Protein AF-A0AAN6GCT3-F1 (afdb_monomer)

Mean predicted aligned error: 14.91 Å

Sequence (302 aa):
MSFSVPIESLDAFRDEVELLQNSCAAGEFRPSEGSRSSSSISTSEDFDLVLSFEPEVLLRVHRPSSDSASSAAAALTLSAPAADGDAVLRLKSLIEGRMDEEDFRIAQFKIYDLFLFLQNTISNQEIVLQASASSTDQEYHLKSTTKKKNIRAWCSELRVWGITRPGYPAFLLFEGMEDDVDEMIRLVKDQNWHALSLRAHVKYTFRRPSDLPSDRDTTEDLALLACRLAHGHASNNGTGPSDAATTSSSISKTAMTAAGGATSGKLRPGVEEVEAISDLVQRLRAAGVPELEYTEALNLRT

Radius of gyration: 26.76 Å; Cα contacts (8 Å, |Δi|>4): 351; chains: 1; bounding box: 80×58×66 Å

Organism: NCBI:txid155126

Solvent-accessible surface area (backbone atoms only — not comparable to full-atom values): 18561 Å² total; per-residue (Å²): 93,78,50,74,47,83,43,93,39,77,64,57,50,50,52,33,51,52,52,42,61,74,69,44,58,95,77,27,62,36,74,42,86,88,67,83,69,90,89,66,98,62,79,69,66,35,33,31,37,51,67,37,80,80,34,42,27,34,44,31,41,39,57,48,65,84,86,50,97,83,69,40,39,32,40,34,36,49,48,45,90,44,36,38,68,66,45,54,52,50,54,48,53,50,52,53,52,50,63,71,34,69,72,48,69,71,42,89,46,51,67,47,51,50,49,54,51,52,41,48,41,48,74,69,51,80,49,70,63,46,48,80,64,85,88,75,95,77,65,93,46,65,67,25,66,64,59,49,50,49,52,44,50,46,17,49,75,48,53,21,26,34,42,36,26,50,47,88,82,62,44,80,48,75,50,53,54,69,71,40,46,52,49,49,53,51,56,54,58,72,65,66,57,84,90,75,74,90,80,80,87,85,87,82,83,80,75,81,66,88,84,58,78,81,86,82,59,54,72,64,57,54,41,51,62,65,36,43,68,45,56,89,28,73,66,56,59,76,81,70,93,74,88,75,94,77,84,84,89,82,90,78,93,77,82,94,71,96,70,79,79,80,66,94,59,72,88,47,44,35,60,47,79,37,74,51,68,69,58,42,53,52,49,38,53,74,30,64,51,60,66,70,69,52,34,66,70,66,68,54,88,127

Nearest PDB structures (foldseek):
  6t3x-assembly1_A  TM=3.163E-01  e=1.893E+00  Human herpesvirus 5 strain AD169
  6duz-assembly1_Y  TM=3.305E-01  e=8.137E+00  Salmonella enterica subsp. enterica serovar Typhimurium
  8isj-assembly1_B  TM=1.880E-01  e=2.255E+00  Arabidopsis thaliana

Structure (mmCIF, N/CA/C/O backbone):
data_AF-A0AAN6GCT3-F1
#
_entry.id   AF-A0AAN6GCT3-F1
#
loop_
_atom_site.group_PDB
_atom_site.id
_atom_site.type_symbol
_atom_site.label_atom_id
_atom_site.label_alt_id
_atom_site.label_comp_id
_atom_site.label_asym_id
_atom_site.label_entity_id
_atom_site.label_seq_id
_atom_site.pdbx_PDB_ins_code
_atom_site.Cartn_x
_atom_site.Cartn_y
_atom_site.Cartn_z
_atom_site.occupancy
_atom_site.B_iso_or_equiv
_atom_site.auth_seq_id
_atom_site.auth_comp_id
_atom_site.auth_asym_id
_atom_site.auth_atom_id
_atom_site.pdbx_PDB_model_num
ATOM 1 N N . MET A 1 1 ? -11.885 -4.852 28.177 1.00 86.06 1 MET A N 1
ATOM 2 C CA . MET A 1 1 ? -12.687 -3.702 28.671 1.00 86.06 1 MET A CA 1
ATOM 3 C C . MET A 1 1 ? -13.943 -3.615 27.834 1.00 86.06 1 MET A C 1
ATOM 5 O O . MET A 1 1 ? -13.842 -3.941 26.658 1.00 86.06 1 MET A O 1
ATOM 9 N N . SER A 1 2 ? -15.080 -3.222 28.410 1.00 90.31 2 SER A N 1
ATOM 10 C CA . SER A 1 2 ? -16.357 -3.227 27.690 1.00 90.31 2 SER A CA 1
ATOM 11 C C . SER A 1 2 ? -16.923 -1.821 27.507 1.00 90.31 2 SER A C 1
ATOM 13 O O . SER A 1 2 ? -16.831 -0.996 28.413 1.00 90.31 2 SER A O 1
ATOM 15 N N . PHE A 1 3 ? -17.509 -1.578 26.340 1.00 92.25 3 PHE A N 1
ATOM 16 C CA . PHE A 1 3 ? -18.144 -0.335 25.915 1.00 92.25 3 PHE A CA 1
ATOM 17 C C . PHE A 1 3 ? -19.558 -0.646 25.426 1.00 92.25 3 PHE A C 1
ATOM 19 O O . PHE A 1 3 ? -19.863 -1.787 25.087 1.00 92.25 3 PHE A O 1
ATOM 26 N N . SER A 1 4 ? -20.422 0.361 25.377 1.00 91.56 4 SER A N 1
ATOM 27 C CA . SER A 1 4 ? -21.782 0.218 24.860 1.00 91.56 4 SER A CA 1
ATOM 28 C C . SER A 1 4 ? -21.989 1.237 23.757 1.00 91.56 4 SER A C 1
ATOM 30 O O . SER A 1 4 ? -21.940 2.437 24.020 1.00 91.56 4 SER A O 1
ATOM 32 N N . VAL A 1 5 ? -22.230 0.772 22.535 1.00 92.00 5 VAL A N 1
ATOM 33 C CA . VAL A 1 5 ? -22.495 1.642 21.389 1.00 92.00 5 VAL A CA 1
ATOM 34 C C . VAL A 1 5 ? -24.000 1.676 21.133 1.00 92.00 5 VAL A C 1
ATOM 36 O O . VAL A 1 5 ? -24.604 0.621 20.918 1.00 92.00 5 VAL A O 1
ATOM 39 N N . PRO A 1 6 ? -24.633 2.863 21.184 1.00 89.75 6 PRO A N 1
ATOM 40 C CA . PRO A 1 6 ? -26.059 2.987 20.924 1.00 89.75 6 PRO A CA 1
ATOM 41 C C . PRO A 1 6 ? -26.331 2.726 19.447 1.00 89.75 6 PRO A C 1
ATOM 43 O O . PRO A 1 6 ? -25.772 3.410 18.588 1.00 89.75 6 PRO A O 1
ATOM 46 N N . ILE A 1 7 ? -27.227 1.789 19.165 1.00 90.56 7 ILE A N 1
ATOM 47 C CA . ILE A 1 7 ? -27.653 1.465 17.805 1.00 90.56 7 ILE A CA 1
ATOM 48 C C . ILE A 1 7 ? -29.088 1.940 17.588 1.00 90.56 7 ILE A C 1
ATOM 50 O O . ILE A 1 7 ? -29.894 1.994 18.517 1.00 90.56 7 ILE A O 1
ATOM 54 N N . GLU A 1 8 ? -29.411 2.311 16.353 1.00 89.06 8 GLU A N 1
ATOM 55 C CA . GLU A 1 8 ? -30.742 2.825 16.021 1.00 89.06 8 GLU A CA 1
ATOM 56 C C . GLU A 1 8 ? -31.803 1.719 16.075 1.00 89.06 8 GLU A C 1
ATOM 58 O O . GLU A 1 8 ? -32.885 1.894 16.633 1.00 89.06 8 GLU A O 1
ATOM 63 N N . SER A 1 9 ? -31.479 0.553 15.517 1.00 90.12 9 SER A N 1
ATOM 64 C CA . SER A 1 9 ? -32.362 -0.606 15.467 1.00 90.12 9 SER A CA 1
ATOM 65 C C . SER A 1 9 ? -31.565 -1.895 15.268 1.00 90.12 9 SER A C 1
ATOM 67 O O . SER A 1 9 ? -30.379 -1.872 14.936 1.00 90.12 9 SER A O 1
ATOM 69 N N . LEU A 1 10 ? -32.224 -3.041 15.456 1.00 88.44 10 LEU A N 1
ATOM 70 C CA . LEU A 1 10 ? -31.609 -4.347 15.208 1.00 88.44 10 LEU A CA 1
ATOM 71 C C . LEU A 1 10 ? -31.310 -4.564 13.716 1.00 88.44 10 LEU A C 1
ATOM 73 O O . LEU A 1 10 ? -30.341 -5.243 13.389 1.00 88.44 10 LEU A O 1
ATOM 77 N N . ASP A 1 11 ? -32.102 -3.96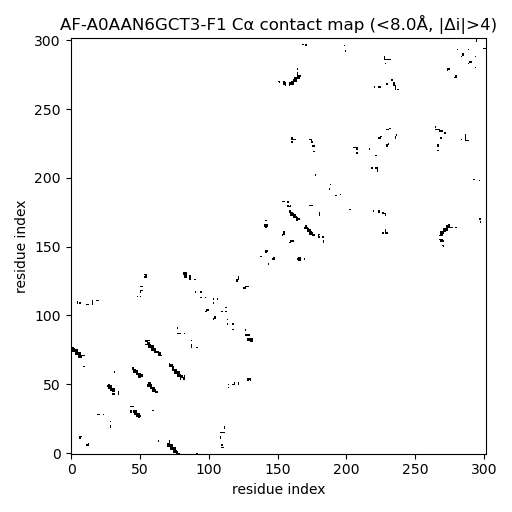6 12.825 1.00 89.69 11 ASP A N 1
ATOM 78 C CA . ASP A 1 11 ? -31.844 -4.008 11.384 1.00 89.69 11 ASP A CA 1
ATOM 79 C C . ASP A 1 11 ? -30.650 -3.119 11.011 1.00 89.69 11 ASP A C 1
ATOM 81 O O . ASP A 1 11 ? -29.749 -3.598 10.335 1.00 89.69 11 ASP A O 1
ATOM 85 N N . ALA A 1 12 ? -30.536 -1.911 11.579 1.00 89.62 12 ALA A N 1
ATOM 86 C CA . ALA A 1 12 ? -29.344 -1.073 11.399 1.00 89.62 12 ALA A CA 1
ATOM 87 C C . ALA A 1 12 ? -28.063 -1.779 11.883 1.00 89.62 12 ALA A C 1
ATOM 89 O O . ALA A 1 12 ? -27.026 -1.713 11.232 1.00 89.62 12 ALA A O 1
ATOM 90 N N . PHE A 1 13 ? -28.139 -2.524 12.993 1.00 91.19 13 PHE A N 1
ATOM 91 C CA . PHE A 1 13 ? -27.024 -3.361 13.440 1.00 91.19 13 PHE A CA 1
ATOM 92 C C . PHE A 1 13 ? -26.664 -4.446 12.418 1.00 91.19 13 PHE A C 1
ATOM 94 O O . PHE A 1 13 ? -25.486 -4.680 12.179 1.00 91.19 13 PHE A O 1
ATOM 101 N N . ARG A 1 14 ? -27.647 -5.112 11.799 1.00 89.69 14 ARG A N 1
ATOM 102 C CA . ARG A 1 14 ? -27.374 -6.108 10.747 1.00 89.69 14 ARG A CA 1
ATOM 103 C C . ARG A 1 14 ? -26.684 -5.477 9.544 1.00 89.69 14 ARG A C 1
ATOM 105 O O . ARG A 1 14 ? -25.721 -6.063 9.059 1.00 89.69 14 ARG A O 1
ATOM 112 N N . ASP A 1 15 ? -27.129 -4.294 9.133 1.00 91.19 15 ASP A N 1
ATOM 113 C CA . ASP A 1 15 ? -26.510 -3.542 8.040 1.00 91.19 15 ASP A CA 1
ATOM 114 C C . ASP A 1 15 ? -25.044 -3.202 8.369 1.00 91.19 15 ASP A C 1
ATOM 116 O O . ASP A 1 15 ? -24.161 -3.376 7.530 1.00 91.19 15 ASP A O 1
ATOM 120 N N . GLU A 1 16 ? -24.749 -2.798 9.613 1.00 92.81 16 GLU A N 1
ATOM 121 C CA . GLU A 1 16 ? -23.370 -2.582 10.080 1.00 92.81 16 GLU A CA 1
ATOM 122 C C . GLU A 1 16 ? -22.518 -3.853 10.020 1.00 92.81 16 GLU A C 1
ATOM 124 O O . GLU A 1 16 ? -21.363 -3.811 9.592 1.00 92.81 16 GLU A O 1
ATOM 129 N N . VAL A 1 17 ? -23.074 -4.991 10.442 1.00 89.62 17 VAL A N 1
ATOM 130 C CA . VAL A 1 17 ? -22.374 -6.282 10.405 1.00 89.62 17 VAL A CA 1
ATOM 131 C C . VAL A 1 17 ? -22.079 -6.705 8.971 1.00 89.62 17 VAL A C 1
ATOM 133 O O . VAL A 1 17 ? -20.967 -7.146 8.688 1.00 89.62 17 VAL A O 1
ATOM 136 N N . GLU A 1 18 ? -23.040 -6.555 8.061 1.00 89.50 18 GLU A N 1
ATOM 137 C CA . GLU A 1 18 ? -22.846 -6.850 6.642 1.00 89.50 18 GLU A CA 1
ATOM 138 C C . GLU A 1 18 ? -21.777 -5.934 6.028 1.00 89.50 18 GLU A C 1
ATOM 140 O O . GLU A 1 18 ? -20.878 -6.401 5.323 1.00 89.50 18 GLU A O 1
ATOM 145 N N . LEU A 1 19 ? -21.804 -4.639 6.355 1.00 88.06 19 LEU A N 1
ATOM 146 C CA . LEU A 1 19 ? -20.797 -3.679 5.904 1.00 88.06 19 LEU A CA 1
ATOM 147 C C . LEU A 1 19 ? -19.390 -4.042 6.401 1.00 88.06 19 LEU A C 1
ATOM 149 O O . LEU A 1 19 ? -18.432 -3.996 5.625 1.00 88.06 19 LEU A O 1
ATOM 153 N N . LEU A 1 20 ? -19.265 -4.439 7.670 1.00 89.75 20 LEU A N 1
ATOM 154 C CA . LEU A 1 20 ? -18.013 -4.919 8.259 1.00 89.75 20 LEU A CA 1
ATOM 155 C C . LEU A 1 20 ? -17.513 -6.185 7.556 1.00 89.75 20 LEU A C 1
ATOM 157 O O . LEU A 1 20 ? -16.359 -6.228 7.143 1.00 89.75 20 LEU A O 1
ATOM 161 N N . GLN A 1 21 ? -18.373 -7.184 7.350 1.00 87.00 21 GLN A N 1
ATOM 162 C CA . GLN A 1 21 ? -18.010 -8.423 6.650 1.00 87.00 21 GLN A CA 1
ATOM 163 C C . GLN A 1 21 ? -17.499 -8.169 5.231 1.00 87.00 21 GLN A C 1
ATOM 165 O O . GLN A 1 21 ? -16.543 -8.812 4.801 1.00 87.00 21 GLN A O 1
ATOM 170 N N . ASN A 1 22 ? -18.115 -7.222 4.524 1.00 83.38 22 ASN A N 1
ATOM 171 C CA . ASN A 1 22 ? -17.726 -6.858 3.165 1.00 83.38 22 ASN A CA 1
ATOM 172 C C . ASN A 1 22 ? -16.445 -6.009 3.107 1.00 83.38 22 ASN A C 1
ATOM 174 O O . ASN A 1 22 ? -15.765 -6.008 2.082 1.00 83.38 22 ASN A O 1
ATOM 178 N N . SER A 1 23 ? -16.125 -5.277 4.178 1.00 79.81 23 SER A N 1
ATOM 179 C CA . SER A 1 23 ? -14.969 -4.370 4.228 1.00 79.81 23 SER A CA 1
ATOM 180 C C . SER A 1 23 ? -13.709 -5.017 4.806 1.00 79.81 23 SER A C 1
ATOM 182 O O . SER A 1 23 ? -12.602 -4.617 4.450 1.00 79.81 23 SER A O 1
ATOM 184 N N . CYS A 1 24 ? -13.865 -5.990 5.702 1.00 78.94 24 CYS A N 1
ATOM 185 C CA . CYS A 1 24 ? -12.761 -6.691 6.345 1.00 78.94 24 CYS A CA 1
ATOM 186 C C . CYS A 1 24 ? -12.018 -7.609 5.363 1.00 78.94 24 CYS A C 1
ATOM 188 O O . CYS A 1 24 ? -12.623 -8.345 4.581 1.00 78.94 24 CYS A O 1
ATOM 190 N N . ALA A 1 25 ? -10.687 -7.630 5.450 1.00 77.81 25 ALA A N 1
ATOM 191 C CA . ALA A 1 25 ? -9.882 -8.613 4.736 1.00 77.81 25 ALA A CA 1
ATOM 192 C C . ALA A 1 25 ? -10.111 -10.030 5.296 1.00 77.81 25 ALA A C 1
ATOM 194 O O . ALA A 1 25 ? -10.586 -10.227 6.421 1.00 77.81 25 ALA A O 1
ATOM 195 N N . ALA A 1 26 ? -9.739 -11.050 4.515 1.00 71.88 26 ALA A N 1
ATOM 196 C CA . ALA A 1 26 ? -9.853 -12.441 4.943 1.00 71.88 26 ALA A CA 1
ATOM 197 C C . ALA A 1 26 ? -9.118 -12.666 6.281 1.00 71.88 26 ALA A C 1
ATOM 199 O O . ALA A 1 26 ? -7.900 -12.525 6.362 1.00 71.88 26 ALA A O 1
ATOM 200 N N . GLY A 1 27 ? -9.871 -13.033 7.324 1.00 73.31 27 GLY A N 1
ATOM 201 C CA . GLY A 1 27 ? -9.346 -13.300 8.668 1.00 73.31 27 GLY A CA 1
ATOM 202 C C . GLY A 1 27 ? -9.471 -12.151 9.676 1.00 73.31 27 GLY A C 1
ATOM 203 O O . GLY A 1 27 ? -9.225 -12.399 10.860 1.00 73.31 27 GLY A O 1
ATOM 204 N N . GLU A 1 28 ? -9.882 -10.950 9.249 1.00 84.62 28 GLU A N 1
ATOM 205 C CA . GLU A 1 28 ? -10.162 -9.811 10.141 1.00 84.62 28 GLU A CA 1
ATOM 206 C C . GLU A 1 28 ? -11.538 -9.911 10.807 1.00 84.62 28 GLU A C 1
ATOM 208 O O . GLU A 1 28 ? -11.700 -9.494 11.947 1.00 84.62 28 GLU A O 1
ATOM 213 N N . PHE A 1 29 ? -12.515 -10.516 10.132 1.00 90.06 29 PHE A N 1
ATOM 214 C CA . PHE A 1 29 ? -13.829 -10.807 10.697 1.00 90.06 29 PHE A CA 1
ATOM 215 C C . PHE A 1 29 ? -13.897 -12.281 11.103 1.00 90.06 29 PHE A C 1
ATOM 217 O O . PHE A 1 29 ? -13.802 -13.172 10.253 1.00 90.06 29 PHE A O 1
ATOM 224 N N . ARG A 1 30 ? -14.067 -12.562 12.398 1.00 89.38 30 ARG A N 1
ATOM 225 C CA . ARG A 1 30 ? -14.132 -13.930 12.930 1.00 89.38 30 ARG A CA 1
ATOM 226 C C . ARG A 1 30 ? -15.447 -14.161 13.676 1.00 89.38 30 ARG A C 1
ATOM 228 O O . ARG A 1 30 ? -15.785 -13.382 14.561 1.00 89.38 30 ARG A O 1
ATOM 235 N N . PRO A 1 31 ? -16.189 -15.242 13.395 1.00 87.06 31 PRO A N 1
ATOM 236 C CA . PRO A 1 31 ? -17.269 -15.671 14.280 1.00 87.06 31 PRO A CA 1
ATOM 237 C C . PRO A 1 31 ? -16.711 -15.990 15.675 1.00 87.06 31 PRO A C 1
ATOM 239 O O . PRO A 1 31 ? -15.669 -16.640 15.778 1.00 87.06 31 PRO A O 1
ATOM 242 N N . SER A 1 32 ? -17.399 -15.569 16.739 1.00 84.00 32 SER A N 1
ATOM 243 C CA . SER A 1 32 ? -16.975 -15.861 18.115 1.00 84.00 32 SER A CA 1
ATOM 244 C C . SER A 1 32 ? -16.962 -17.377 18.373 1.00 84.00 32 SER A C 1
ATOM 246 O O . SER A 1 32 ? -17.947 -18.077 18.114 1.00 84.00 32 SER A O 1
ATOM 248 N N . GLU A 1 33 ? -15.854 -17.912 18.903 1.00 74.81 33 GLU A N 1
ATOM 249 C CA . GLU A 1 33 ? -15.636 -19.365 19.063 1.00 74.81 33 GLU A CA 1
ATOM 250 C C . GLU A 1 33 ? -16.639 -20.063 20.008 1.00 74.81 33 GLU A C 1
ATOM 252 O O . GLU A 1 33 ? -16.747 -21.290 20.002 1.00 74.81 33 GLU A O 1
ATOM 257 N N . GLY A 1 34 ? -17.433 -19.305 20.771 1.00 65.94 34 GLY A N 1
ATOM 258 C CA . GLY A 1 34 ? -18.453 -19.833 21.684 1.00 65.94 34 GLY A CA 1
ATOM 259 C C . GLY A 1 34 ? -19.776 -20.268 21.036 1.00 65.94 34 GLY A C 1
ATOM 260 O O . GLY A 1 34 ? -20.592 -20.887 21.714 1.00 65.94 34 GLY A O 1
ATOM 261 N N . SER A 1 35 ? -20.012 -19.978 19.749 1.00 53.91 35 SER A N 1
ATOM 262 C CA . SER A 1 35 ? -21.325 -20.172 19.092 1.00 53.91 35 SER A CA 1
ATOM 263 C C . SER A 1 35 ? -21.447 -21.462 18.257 1.00 53.91 35 SER A C 1
ATOM 265 O O . SER A 1 35 ? -22.371 -21.627 17.464 1.00 53.91 35 SER A O 1
ATOM 267 N N . ARG A 1 36 ? -20.532 -22.430 18.407 1.00 53.81 36 ARG A N 1
ATOM 268 C CA . ARG A 1 36 ? -20.579 -23.697 17.649 1.00 53.81 36 ARG A CA 1
ATOM 269 C C . ARG A 1 36 ? -21.626 -24.674 18.207 1.00 53.81 36 ARG A C 1
ATOM 271 O O . ARG A 1 36 ? -21.280 -25.757 18.672 1.00 53.81 36 ARG A O 1
ATOM 278 N N . SER A 1 37 ? -22.908 -24.320 18.139 1.00 54.34 37 SER A N 1
ATOM 279 C CA . SER A 1 37 ? -24.003 -25.290 18.200 1.00 54.34 37 SER A CA 1
ATOM 280 C C . SER A 1 37 ? -24.417 -25.673 16.774 1.00 54.34 37 SER A C 1
ATOM 282 O O . SER A 1 37 ? -24.543 -24.859 15.864 1.00 54.34 37 SER A O 1
ATOM 284 N N . SER A 1 38 ? -24.501 -26.976 16.542 1.00 52.53 38 SER A N 1
ATOM 285 C CA . SER A 1 38 ? -24.617 -27.595 15.226 1.00 52.53 38 SER A CA 1
ATOM 286 C C . SER A 1 38 ? -25.945 -27.295 14.515 1.00 52.53 38 SER A C 1
ATOM 288 O O . SER A 1 38 ? -27.010 -27.523 15.081 1.00 52.53 38 SER A O 1
ATOM 290 N N . SER A 1 39 ? -25.847 -26.989 13.213 1.00 46.75 39 SER A N 1
ATOM 291 C CA . SER A 1 39 ? -26.807 -27.306 12.130 1.00 46.75 39 SER A CA 1
ATOM 292 C C . SER A 1 39 ? -27.875 -26.300 11.665 1.00 46.75 39 SER A C 1
ATOM 294 O O . SER A 1 39 ? -28.718 -26.669 10.850 1.00 46.75 39 SER A O 1
ATOM 296 N N . SER A 1 40 ? -27.778 -25.012 11.988 1.00 48.91 40 SER A N 1
ATOM 297 C CA . SER A 1 40 ? -28.514 -23.985 11.230 1.00 48.91 40 SER A CA 1
ATOM 298 C C . SER A 1 40 ? -27.639 -22.772 10.963 1.00 48.91 40 SER A C 1
ATOM 300 O O . SER A 1 40 ? -26.932 -22.325 11.858 1.00 48.91 40 SER A O 1
ATOM 302 N N . ILE A 1 41 ? -27.696 -22.237 9.739 1.00 47.19 41 ILE A N 1
ATOM 303 C CA . ILE A 1 41 ? -27.114 -20.945 9.343 1.00 47.19 41 ILE A CA 1
ATOM 304 C C . ILE A 1 41 ? -27.921 -19.846 10.055 1.00 47.19 41 ILE A C 1
ATOM 306 O O . ILE A 1 41 ? -28.707 -19.124 9.452 1.00 47.19 41 ILE A O 1
ATOM 310 N N . SER A 1 42 ? -27.823 -19.786 11.379 1.00 50.19 42 SER A N 1
ATOM 311 C CA . SER A 1 42 ? -28.173 -18.602 12.141 1.00 50.19 42 SER A CA 1
ATOM 312 C C . SER A 1 42 ? -26.919 -17.748 12.149 1.00 50.19 42 SER A C 1
ATOM 314 O O . SER A 1 42 ? -25.861 -18.214 12.572 1.00 50.19 42 SER A O 1
ATOM 316 N N . THR A 1 43 ? -27.028 -16.528 11.636 1.00 54.38 43 THR A N 1
ATOM 317 C CA . THR A 1 43 ? -26.022 -15.474 11.782 1.00 54.38 43 THR A CA 1
ATOM 318 C C . THR A 1 43 ? -25.468 -15.510 13.208 1.00 54.38 43 THR A C 1
ATOM 320 O O . THR A 1 43 ? -26.226 -15.266 14.147 1.00 54.38 43 THR A O 1
ATOM 323 N N . SER A 1 44 ? -24.198 -15.907 13.365 1.00 56.69 44 SER A N 1
ATOM 324 C CA . SER A 1 44 ? -23.489 -15.921 14.652 1.00 56.69 44 SER A CA 1
ATOM 325 C C . SER A 1 44 ? -23.741 -14.597 15.361 1.00 56.69 44 SER A C 1
ATOM 327 O O . SER A 1 44 ? -23.509 -13.544 14.773 1.00 56.69 44 SER A O 1
ATOM 329 N N . GLU A 1 45 ? -24.276 -14.655 16.578 1.00 76.44 45 GLU A N 1
ATOM 330 C CA . GLU A 1 45 ? -24.792 -13.472 17.276 1.00 76.44 45 GLU A CA 1
ATOM 331 C C . GLU A 1 45 ? -23.670 -12.529 17.726 1.00 76.44 45 GLU A C 1
ATOM 333 O O . GLU A 1 45 ? -23.828 -11.314 17.656 1.00 76.44 45 GLU A O 1
ATOM 338 N N . ASP A 1 46 ? -22.511 -13.091 18.066 1.00 91.50 46 ASP A N 1
ATOM 339 C CA . ASP A 1 46 ? -21.305 -12.350 18.425 1.00 91.50 46 ASP A CA 1
ATOM 340 C C . ASP A 1 46 ? -20.194 -12.614 17.400 1.00 91.50 46 ASP A C 1
ATOM 342 O O . ASP A 1 46 ? -20.070 -13.720 16.848 1.00 91.50 46 ASP A O 1
ATOM 346 N N . PHE A 1 47 ? -19.344 -11.616 17.180 1.00 93.19 47 PHE A N 1
ATOM 347 C CA . PHE A 1 47 ? -18.193 -11.712 16.284 1.00 93.19 47 PHE A CA 1
ATOM 348 C C . PHE A 1 47 ? -17.007 -10.898 16.803 1.00 93.19 47 PHE A C 1
ATOM 350 O O . PHE A 1 47 ? -17.161 -9.976 17.599 1.00 93.19 47 PHE A O 1
ATOM 357 N N . ASP A 1 48 ? -15.816 -11.259 16.344 1.00 93.69 48 ASP A N 1
ATOM 358 C CA . ASP A 1 48 ? -14.554 -10.614 16.671 1.00 93.69 48 ASP A CA 1
ATOM 359 C C . ASP A 1 48 ? -14.016 -9.891 15.433 1.00 93.69 48 ASP A C 1
ATOM 361 O O . ASP A 1 48 ? -13.919 -10.475 14.351 1.00 93.69 48 ASP A O 1
ATOM 365 N N . LEU A 1 49 ? -13.650 -8.622 15.609 1.00 92.94 49 LEU A N 1
ATOM 366 C CA . LEU A 1 49 ? -12.901 -7.835 14.637 1.00 92.94 49 LEU A CA 1
ATOM 367 C C . LEU A 1 49 ? -11.429 -7.814 15.055 1.00 92.94 49 LEU A C 1
ATOM 369 O O . LEU A 1 49 ? -11.090 -7.330 16.137 1.00 92.94 49 LEU A O 1
ATOM 373 N N . VAL A 1 50 ? -10.548 -8.345 14.214 1.00 91.25 50 VAL A N 1
ATOM 374 C CA . VAL A 1 50 ? -9.101 -8.350 14.445 1.00 91.25 50 VAL A CA 1
ATOM 375 C C . VAL A 1 50 ? -8.539 -6.995 14.026 1.00 91.25 50 VAL A C 1
ATOM 377 O O . VAL A 1 50 ? -8.455 -6.690 12.841 1.00 91.25 50 VAL A O 1
ATOM 380 N N . LEU A 1 51 ? -8.155 -6.178 15.005 1.00 89.75 51 LEU A N 1
ATOM 381 C CA . LEU A 1 51 ? -7.560 -4.856 14.786 1.00 89.75 51 LEU A CA 1
ATOM 382 C C . LEU A 1 51 ? -6.048 -4.938 14.516 1.00 89.75 51 LEU A C 1
ATOM 384 O O . LEU A 1 51 ? -5.486 -4.089 13.831 1.00 89.75 51 LEU A O 1
ATOM 388 N N . SER A 1 52 ? -5.387 -5.948 15.083 1.00 86.56 52 SER A N 1
ATOM 389 C CA . SER A 1 52 ? -3.963 -6.248 14.905 1.00 86.56 52 SER A CA 1
ATOM 390 C C . SER A 1 52 ? -3.735 -7.742 15.123 1.00 86.56 52 SER A C 1
ATOM 392 O O . SER A 1 52 ? -4.383 -8.331 15.988 1.00 86.56 52 SER A O 1
ATOM 394 N N . PHE A 1 53 ? -2.826 -8.355 14.362 1.00 81.06 53 PHE A N 1
ATOM 395 C CA . PHE A 1 53 ? -2.467 -9.773 14.511 1.00 81.06 53 PHE A CA 1
ATOM 396 C C . PHE A 1 53 ? -1.288 -9.985 15.469 1.00 81.06 53 PHE A C 1
ATOM 398 O O . PHE A 1 53 ? -1.242 -11.001 16.157 1.00 81.06 53 PHE A O 1
ATOM 405 N N . GLU A 1 54 ? -0.355 -9.031 15.548 1.00 82.25 54 GLU A N 1
ATOM 406 C CA . GLU A 1 54 ? 0.866 -9.151 16.351 1.00 82.25 54 GLU A CA 1
ATOM 407 C C . GLU A 1 54 ? 1.231 -7.809 17.024 1.00 82.25 54 GLU A C 1
ATOM 409 O O . GLU A 1 54 ? 1.740 -6.911 16.356 1.00 82.25 54 GLU A O 1
ATOM 414 N N . PRO A 1 55 ? 0.986 -7.650 18.342 1.00 86.00 55 PRO A N 1
ATOM 415 C CA . PRO A 1 55 ? 0.208 -8.548 19.194 1.00 86.00 55 PRO A CA 1
ATOM 416 C C . PRO A 1 55 ? -1.264 -8.578 18.760 1.00 86.00 55 PRO A C 1
ATOM 418 O O . PRO A 1 55 ? -1.778 -7.613 18.184 1.00 86.00 55 PRO A O 1
ATOM 421 N N . GLU A 1 56 ? -1.937 -9.693 19.046 1.00 88.44 56 GLU A N 1
ATOM 422 C CA . GLU A 1 56 ? -3.348 -9.855 18.707 1.00 88.44 56 GLU A CA 1
ATOM 423 C C . GLU A 1 56 ? -4.201 -8.867 19.516 1.00 88.44 56 GLU A C 1
ATOM 425 O O . GLU A 1 56 ? -4.182 -8.875 20.752 1.00 88.44 56 GLU A O 1
ATOM 430 N N . VAL A 1 57 ? -4.944 -8.013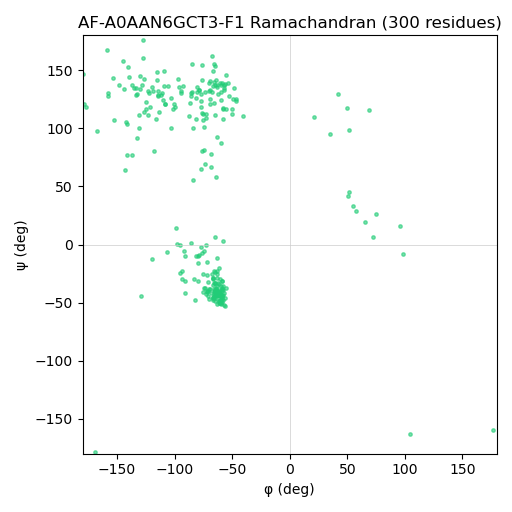 18.811 1.00 91.56 57 VAL A N 1
ATOM 431 C CA . VAL A 1 57 ? -5.920 -7.083 19.387 1.00 91.56 57 VAL A CA 1
ATOM 432 C C . VAL A 1 57 ? -7.260 -7.324 18.719 1.00 91.56 57 VAL A C 1
ATOM 434 O O . VAL A 1 57 ? -7.390 -7.218 17.501 1.00 91.56 57 VAL A O 1
ATOM 437 N N . LEU A 1 58 ? -8.257 -7.636 19.536 1.00 93.62 58 LEU A N 1
ATOM 438 C CA . LEU A 1 58 ? -9.598 -8.006 19.117 1.00 93.62 58 LEU A CA 1
ATOM 439 C C . LEU A 1 58 ? -10.604 -7.006 19.677 1.00 93.62 58 LEU A C 1
ATOM 441 O O . LEU A 1 58 ? -10.607 -6.716 20.877 1.00 93.62 58 LEU A O 1
ATOM 445 N N . LEU A 1 59 ? -11.496 -6.528 18.820 1.00 94.50 59 LEU A N 1
ATOM 446 C CA . LEU A 1 59 ? -12.721 -5.850 19.211 1.00 94.50 59 LEU A CA 1
ATOM 447 C C . LEU A 1 59 ? -13.880 -6.829 19.030 1.00 94.50 59 LEU A C 1
ATOM 449 O O . LEU A 1 59 ? -14.357 -7.055 17.921 1.00 94.50 59 LEU A O 1
ATOM 453 N N . ARG A 1 60 ? -14.316 -7.430 20.133 1.00 95.00 60 ARG A N 1
ATOM 454 C CA . ARG A 1 60 ? -15.491 -8.297 20.152 1.00 95.00 60 ARG A CA 1
ATOM 455 C C . ARG A 1 60 ? -16.750 -7.450 20.127 1.00 95.00 60 ARG A C 1
ATOM 457 O O . ARG A 1 60 ? -16.896 -6.552 20.951 1.00 95.00 60 ARG A O 1
ATOM 464 N N . VAL A 1 61 ? -17.664 -7.764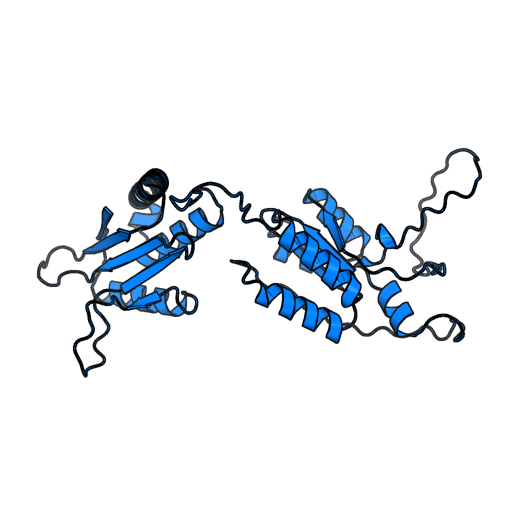 19.228 1.00 94.44 61 VAL A N 1
ATOM 465 C CA . VAL A 1 61 ? -18.977 -7.139 19.120 1.00 94.44 61 VAL A CA 1
ATOM 466 C C . VAL A 1 61 ? -20.015 -8.147 19.589 1.00 94.44 61 VAL A C 1
ATOM 468 O O . VAL A 1 61 ? -20.115 -9.249 19.047 1.00 94.44 61 VAL A O 1
ATOM 471 N N . HIS A 1 62 ? -20.768 -7.768 20.615 1.00 93.81 62 HIS A N 1
ATOM 472 C CA . HIS A 1 62 ? -21.856 -8.563 21.159 1.00 93.81 62 HIS A CA 1
ATOM 473 C C . HIS A 1 62 ? -23.191 -8.119 20.585 1.00 93.81 62 HIS A C 1
ATOM 475 O O . HIS A 1 62 ? -23.450 -6.916 20.434 1.00 93.81 62 HIS A O 1
ATOM 481 N N . ARG A 1 63 ? -24.070 -9.090 20.343 1.00 90.12 63 ARG A N 1
ATOM 482 C CA . ARG A 1 63 ? -25.430 -8.810 19.900 1.00 90.12 63 ARG A CA 1
ATOM 483 C C . ARG A 1 63 ? -26.160 -7.901 20.902 1.00 90.12 63 ARG A C 1
ATOM 485 O O . ARG A 1 63 ? -26.121 -8.149 22.109 1.00 90.12 63 ARG A O 1
ATOM 492 N N . PRO A 1 64 ? -26.909 -6.901 20.419 1.00 89.88 64 PRO A N 1
ATOM 493 C CA . PRO A 1 64 ? -27.849 -6.158 21.248 1.00 89.88 64 PRO A CA 1
ATOM 494 C C . PRO A 1 64 ? -28.916 -7.088 21.843 1.00 89.88 64 PRO A C 1
ATOM 496 O O . PRO A 1 64 ? -29.547 -7.859 21.114 1.00 89.88 64 PRO A O 1
ATOM 499 N N . SER A 1 65 ? -29.155 -6.993 23.154 1.00 84.31 65 SER A N 1
ATOM 500 C CA . SER A 1 65 ? -30.250 -7.726 23.803 1.00 84.31 65 SER A CA 1
ATOM 501 C C . SER A 1 65 ? -31.604 -7.195 23.326 1.00 84.31 65 SER A C 1
ATOM 503 O O . SER A 1 65 ? -31.843 -5.987 23.331 1.00 84.31 65 SER A O 1
ATOM 505 N N . SER A 1 66 ? -32.508 -8.092 22.926 1.00 76.12 66 SER A N 1
ATOM 506 C CA . SER A 1 66 ? -33.858 -7.738 22.466 1.00 76.12 66 SER A CA 1
ATOM 507 C C . SER A 1 66 ? -34.829 -7.378 23.596 1.00 76.12 66 SER A C 1
ATOM 509 O O . SER A 1 66 ? -35.945 -6.950 23.315 1.00 76.12 66 SER A O 1
ATOM 511 N N . ASP A 1 67 ? -34.440 -7.559 24.861 1.00 74.00 67 ASP A N 1
ATOM 512 C CA . ASP A 1 67 ? -35.379 -7.526 25.991 1.00 74.00 67 ASP A CA 1
ATOM 513 C C . ASP A 1 67 ? -35.790 -6.117 26.451 1.00 74.00 67 ASP A C 1
ATOM 515 O O . ASP A 1 67 ? -36.720 -5.977 27.246 1.00 74.00 67 ASP A O 1
ATOM 519 N N . SER A 1 68 ? -35.156 -5.050 25.952 1.00 61.47 68 SER A N 1
ATOM 520 C CA . SER A 1 68 ? -35.461 -3.681 26.383 1.00 61.47 68 SER A CA 1
ATOM 521 C C . SER A 1 68 ? -36.032 -2.821 25.258 1.00 61.47 68 SER A C 1
ATOM 523 O O . SER A 1 68 ? -35.309 -2.341 24.389 1.00 61.47 68 SER A O 1
ATOM 525 N N . ALA A 1 69 ? -37.330 -2.529 25.340 1.00 65.69 69 ALA A N 1
ATOM 526 C CA . ALA A 1 69 ? -38.082 -1.721 24.378 1.00 65.69 69 ALA A CA 1
ATOM 527 C C . ALA A 1 69 ? -37.672 -0.230 24.274 1.00 65.69 69 ALA A C 1
ATOM 529 O O . ALA A 1 69 ? -38.373 0.524 23.605 1.00 65.69 69 ALA A O 1
ATOM 530 N N . SER A 1 70 ? -36.600 0.234 24.938 1.00 64.94 70 SER A N 1
ATOM 531 C CA . SER A 1 70 ? -36.298 1.680 25.029 1.00 64.94 70 SER A CA 1
ATOM 532 C C . SER A 1 70 ? -34.968 2.165 24.446 1.00 64.94 70 SER A C 1
ATOM 534 O O . SER A 1 70 ? -34.837 3.364 24.241 1.00 64.94 70 SER A O 1
ATOM 536 N N . SER A 1 71 ? -34.012 1.301 24.107 1.00 73.31 71 SER A N 1
ATOM 537 C CA . SER A 1 71 ? -32.830 1.658 23.304 1.00 73.31 71 SER A CA 1
ATOM 538 C C . SER A 1 71 ? -32.010 0.390 23.110 1.00 73.31 71 SER A C 1
ATOM 540 O O . SER A 1 71 ? -31.629 -0.243 24.094 1.00 73.31 71 SER A O 1
ATOM 542 N N . ALA A 1 72 ? -31.780 -0.020 21.864 1.00 84.94 72 ALA A N 1
ATOM 543 C CA . ALA A 1 72 ? -30.889 -1.135 21.599 1.00 84.94 72 ALA A CA 1
ATOM 544 C C . ALA A 1 72 ? -29.439 -0.624 21.658 1.00 84.94 72 ALA A C 1
ATOM 546 O O . ALA A 1 72 ? -29.116 0.440 21.131 1.00 84.94 72 ALA A O 1
ATOM 547 N N . ALA A 1 73 ? -28.558 -1.367 22.320 1.00 90.00 73 ALA A N 1
ATOM 548 C CA . ALA A 1 73 ? -27.140 -1.043 22.377 1.00 90.00 73 ALA A CA 1
ATOM 549 C C . ALA A 1 73 ? -26.313 -2.306 22.148 1.00 90.00 73 ALA A C 1
ATOM 551 O O . ALA A 1 73 ? -26.607 -3.356 22.724 1.00 90.00 73 ALA A O 1
ATOM 552 N N . ALA A 1 74 ? -25.295 -2.199 21.299 1.00 91.56 74 ALA A N 1
ATOM 553 C CA . ALA A 1 74 ? -24.322 -3.259 21.087 1.00 91.56 74 ALA A CA 1
ATOM 554 C C . ALA A 1 74 ? -23.218 -3.127 22.139 1.00 91.56 74 ALA A C 1
ATOM 556 O O . ALA A 1 74 ? -22.639 -2.049 22.310 1.00 91.56 74 ALA A O 1
ATOM 557 N N . ALA A 1 75 ? -22.917 -4.212 22.851 1.00 93.31 75 ALA A N 1
ATOM 558 C CA . ALA A 1 75 ? -21.783 -4.222 23.763 1.00 93.31 75 ALA A CA 1
ATOM 559 C C . ALA A 1 75 ? -20.511 -4.556 22.979 1.00 93.31 75 ALA A C 1
ATOM 561 O O . ALA A 1 75 ? -20.470 -5.523 22.226 1.00 93.31 75 ALA A O 1
ATOM 562 N N . LEU A 1 76 ? -19.462 -3.767 23.162 1.00 94.31 76 LEU A N 1
ATOM 563 C CA . LEU A 1 76 ? -18.154 -4.000 22.565 1.00 94.31 76 LEU A CA 1
ATOM 564 C C . LEU A 1 76 ? -17.181 -4.419 23.654 1.00 94.31 76 LEU A C 1
ATOM 566 O O . LEU A 1 76 ? -17.146 -3.784 24.700 1.00 94.31 76 LEU A O 1
ATOM 570 N N . THR A 1 77 ? -16.356 -5.431 23.418 1.00 94.44 77 THR A N 1
ATOM 571 C CA . THR A 1 77 ? -15.301 -5.842 24.345 1.00 94.44 77 THR A CA 1
ATOM 572 C C . THR A 1 77 ? -13.951 -5.810 23.642 1.00 94.44 77 THR A C 1
ATOM 574 O O . THR A 1 77 ? -13.666 -6.632 22.777 1.00 94.44 77 THR A O 1
ATOM 577 N N . LEU A 1 78 ? -13.091 -4.878 24.049 1.00 92.62 78 LEU A N 1
ATOM 578 C CA . LEU A 1 78 ? -11.703 -4.824 23.598 1.00 92.62 78 LEU A CA 1
ATOM 579 C C . LEU A 1 78 ? -10.856 -5.812 24.410 1.00 92.62 78 LEU A C 1
ATOM 581 O O . LEU A 1 78 ? -10.842 -5.755 25.650 1.00 92.62 78 LEU A O 1
ATOM 585 N N . SER A 1 79 ? -10.148 -6.688 23.702 1.00 91.12 79 SER A N 1
ATOM 586 C CA . SER A 1 79 ? -9.235 -7.692 24.241 1.00 91.12 79 SER A CA 1
ATOM 587 C C . SER A 1 79 ? -7.893 -7.618 23.523 1.00 91.12 79 SE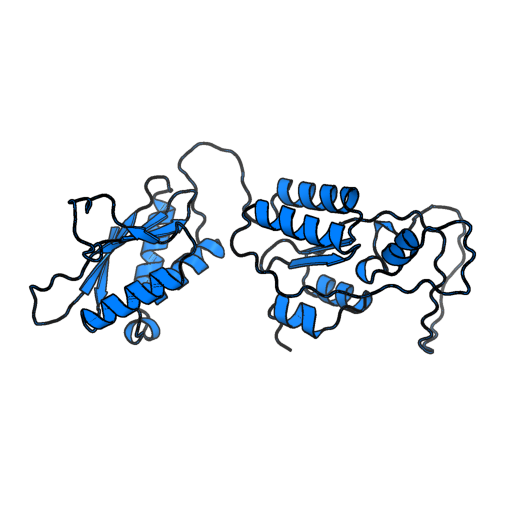R A C 1
ATOM 589 O O . SER A 1 79 ? -7.845 -7.572 22.300 1.00 91.12 79 SER A O 1
ATOM 591 N N . ALA A 1 80 ? -6.801 -7.631 24.278 1.00 89.50 80 ALA A N 1
ATOM 592 C CA . ALA A 1 80 ? -5.452 -7.703 23.730 1.00 89.50 80 ALA A CA 1
ATOM 593 C C . ALA A 1 80 ? -4.607 -8.615 24.631 1.00 89.50 80 ALA A C 1
ATOM 595 O O . ALA A 1 80 ? -3.870 -8.126 25.488 1.00 89.50 80 ALA A O 1
ATOM 596 N N . PRO A 1 81 ? -4.774 -9.945 24.525 1.00 84.19 81 PRO A N 1
ATOM 597 C CA . PRO A 1 81 ? -4.264 -10.890 25.519 1.00 84.19 81 PRO A CA 1
ATOM 598 C C . PRO A 1 81 ? -2.735 -10.886 25.645 1.00 84.19 81 PRO A C 1
ATOM 600 O O . PRO A 1 81 ? -2.217 -11.237 26.701 1.00 84.19 81 PRO A O 1
ATOM 603 N N . ALA A 1 82 ? -2.025 -10.488 24.588 1.00 83.38 82 ALA A N 1
ATOM 604 C CA . ALA A 1 82 ? -0.565 -10.446 24.547 1.00 83.38 82 ALA A CA 1
ATOM 605 C C . ALA A 1 82 ? 0.026 -9.026 24.612 1.00 83.38 82 ALA A C 1
ATOM 607 O O . ALA A 1 82 ? 1.248 -8.893 24.653 1.00 83.38 82 ALA A O 1
ATOM 608 N N . ALA A 1 83 ? -0.802 -7.976 24.573 1.00 81.19 83 ALA A N 1
ATOM 609 C CA . ALA A 1 83 ? -0.323 -6.596 24.518 1.00 81.19 83 ALA A CA 1
ATOM 610 C C . ALA A 1 83 ? -0.014 -6.032 25.910 1.00 81.19 83 ALA A C 1
ATOM 612 O O . ALA A 1 83 ? -0.596 -6.448 26.913 1.00 81.19 83 ALA A O 1
ATOM 613 N N . ASP A 1 84 ? 0.867 -5.033 25.951 1.00 82.25 84 ASP A N 1
ATOM 614 C CA . ASP A 1 84 ? 1.087 -4.217 27.142 1.00 82.25 84 ASP A CA 1
ATOM 615 C C . ASP A 1 84 ? -0.223 -3.571 27.634 1.00 82.25 84 ASP A C 1
ATOM 617 O O . ASP A 1 84 ? -1.027 -3.046 26.853 1.00 82.25 84 ASP A O 1
ATOM 621 N N . GLY A 1 85 ? -0.424 -3.579 28.953 1.00 84.94 85 GLY A N 1
ATOM 622 C CA . GLY A 1 85 ? -1.586 -2.977 29.597 1.00 84.94 85 GLY A CA 1
ATOM 623 C C . GLY A 1 85 ? -1.719 -1.480 29.301 1.00 84.94 85 GLY A C 1
ATOM 624 O O . GLY A 1 85 ? -2.846 -0.994 29.193 1.00 84.94 85 GLY A O 1
ATOM 625 N N . ASP A 1 86 ? -0.604 -0.761 29.101 1.00 86.06 86 ASP A N 1
ATOM 626 C CA . ASP A 1 86 ? -0.624 0.659 28.707 1.00 86.06 86 ASP A CA 1
ATOM 627 C C . ASP A 1 86 ? -1.257 0.858 27.323 1.00 86.06 86 ASP A C 1
ATOM 629 O O . ASP A 1 86 ? -2.097 1.737 27.131 1.00 86.06 86 ASP A O 1
ATOM 633 N N . ALA A 1 87 ? -0.931 -0.010 26.363 1.00 83.81 87 ALA A N 1
ATOM 634 C CA . ALA A 1 87 ? -1.483 0.048 25.011 1.00 83.81 87 ALA A CA 1
ATOM 635 C C . ALA A 1 87 ? -3.011 -0.138 25.017 1.00 83.81 87 ALA A C 1
ATOM 637 O O . ALA A 1 87 ? -3.738 0.591 24.339 1.00 83.81 87 ALA A O 1
ATOM 638 N N . VAL A 1 88 ? -3.510 -1.064 25.843 1.00 87.00 88 VAL A N 1
ATOM 639 C CA . VAL A 1 88 ? -4.953 -1.288 26.027 1.00 87.00 88 VAL A CA 1
ATOM 640 C C . VAL A 1 88 ? -5.629 -0.074 26.659 1.00 87.00 88 VAL A C 1
ATOM 642 O O . VAL A 1 88 ? -6.721 0.305 26.235 1.00 87.00 88 VAL A O 1
ATOM 645 N N . LEU A 1 89 ? -4.989 0.564 27.643 1.00 89.44 89 LEU A N 1
ATOM 646 C CA . LEU A 1 89 ? -5.504 1.782 28.275 1.00 89.44 89 LEU A CA 1
ATOM 647 C C . LEU A 1 89 ? -5.556 2.965 27.301 1.00 89.44 89 LEU A C 1
ATOM 649 O O . LEU A 1 89 ? -6.526 3.722 27.319 1.00 89.44 89 LEU A O 1
ATOM 653 N N . ARG A 1 90 ? -4.568 3.105 26.413 1.00 89.75 90 ARG A N 1
ATOM 654 C CA . ARG A 1 90 ? -4.586 4.135 25.363 1.00 89.75 90 ARG A CA 1
ATOM 655 C C . ARG A 1 90 ? -5.690 3.893 24.345 1.00 89.75 90 ARG A C 1
ATOM 657 O O . ARG A 1 90 ? -6.454 4.811 24.068 1.00 89.75 90 ARG A O 1
ATOM 664 N N . LEU A 1 91 ? -5.821 2.661 23.842 1.00 90.19 91 LEU A N 1
ATOM 665 C CA . LEU A 1 91 ? -6.914 2.296 22.933 1.00 90.19 91 LEU A CA 1
ATOM 666 C C . LEU A 1 91 ? -8.269 2.581 23.575 1.00 90.19 91 LEU A C 1
ATOM 668 O O . LEU A 1 91 ? -9.152 3.140 22.934 1.00 90.19 91 LEU A O 1
ATOM 672 N N . LYS A 1 92 ? -8.415 2.263 24.862 1.00 91.44 92 LYS A N 1
ATOM 673 C CA . LYS A 1 92 ? -9.617 2.588 25.626 1.00 91.44 92 LYS A CA 1
ATOM 674 C C . LYS A 1 92 ? -9.893 4.094 25.637 1.00 91.44 92 LYS A C 1
ATOM 676 O O . LYS A 1 92 ? -11.006 4.491 25.318 1.00 91.44 92 LYS A O 1
ATOM 681 N N . SER A 1 93 ? -8.888 4.913 25.950 1.00 92.69 93 SER A N 1
ATOM 682 C CA . SER A 1 93 ? -9.031 6.373 25.969 1.00 92.69 93 SER A CA 1
ATOM 683 C C . SER A 1 93 ? -9.407 6.944 24.600 1.00 92.69 93 SER A C 1
ATOM 685 O O . SER A 1 93 ? -10.137 7.928 24.543 1.00 92.69 93 SER A O 1
ATOM 687 N N . LEU A 1 94 ? -8.928 6.342 23.508 1.00 93.06 94 LEU A N 1
ATOM 688 C CA . LEU A 1 94 ? -9.296 6.752 22.153 1.00 93.06 94 LEU A CA 1
ATOM 689 C C . LEU A 1 94 ? -10.729 6.368 21.799 1.00 93.06 94 LEU A C 1
ATOM 691 O O . LEU A 1 94 ? -11.431 7.171 21.198 1.00 93.06 94 LEU A O 1
ATOM 695 N N . ILE A 1 95 ? -11.175 5.171 22.190 1.00 93.81 95 ILE A N 1
ATOM 696 C CA . ILE A 1 95 ? -12.574 4.760 22.015 1.00 93.81 95 ILE A CA 1
ATOM 697 C C . ILE A 1 95 ? -13.488 5.719 22.780 1.00 93.81 95 ILE A C 1
ATOM 699 O O . ILE A 1 95 ? -14.454 6.214 22.214 1.00 93.81 95 ILE A O 1
ATOM 703 N N . GLU A 1 96 ? -13.163 6.017 24.040 1.00 93.81 96 GLU A N 1
ATOM 704 C CA . GLU A 1 96 ? -13.926 6.957 24.870 1.00 93.81 96 GLU A CA 1
ATOM 705 C C . GLU A 1 96 ? -13.965 8.355 24.236 1.00 93.81 96 GLU A C 1
ATOM 707 O O . GLU A 1 96 ? -15.047 8.905 24.053 1.00 93.81 96 GLU A O 1
ATOM 712 N N . GLY A 1 97 ? -12.814 8.879 23.796 1.00 93.75 97 GLY A N 1
ATOM 713 C CA . GLY A 1 97 ? -12.746 10.162 23.094 1.00 93.75 97 GLY A CA 1
ATOM 714 C C . GLY A 1 97 ? -13.594 10.184 21.822 1.00 93.75 97 GLY A C 1
ATOM 715 O O . GLY A 1 97 ? -14.399 11.094 21.646 1.00 93.75 97 GLY A O 1
ATOM 716 N N . ARG A 1 98 ? -13.488 9.146 20.982 1.00 93.88 98 ARG A N 1
ATOM 717 C CA . ARG A 1 98 ? -14.260 9.038 19.738 1.00 93.88 98 ARG A CA 1
ATOM 718 C C . ARG A 1 98 ? -15.762 8.931 20.001 1.00 93.88 98 ARG A C 1
ATOM 720 O O . ARG A 1 98 ? -16.546 9.510 19.259 1.00 93.88 98 ARG A O 1
ATOM 727 N N . MET A 1 99 ? -16.176 8.232 21.058 1.00 92.56 99 MET A N 1
ATOM 728 C CA . MET A 1 99 ? -17.588 8.113 21.440 1.00 92.56 99 MET A CA 1
ATOM 729 C C . MET A 1 99 ? -18.203 9.442 21.902 1.00 92.56 99 MET A C 1
ATOM 731 O O . MET A 1 99 ? -19.408 9.647 21.725 1.00 92.56 99 MET A O 1
ATOM 735 N N . ASP A 1 100 ? -17.395 10.338 22.470 1.00 92.62 100 ASP A N 1
ATOM 736 C CA . ASP A 1 100 ? -17.838 11.654 22.938 1.00 92.62 100 ASP A CA 1
ATOM 737 C C . ASP A 1 100 ? -17.967 12.686 21.802 1.00 92.62 100 ASP A C 1
ATOM 739 O O . ASP A 1 100 ? -18.647 13.708 21.965 1.00 92.62 100 ASP A O 1
ATOM 743 N N . GLU A 1 101 ? -17.379 12.427 20.632 1.00 92.75 101 GLU A N 1
ATOM 744 C CA . GLU A 1 101 ? -17.437 13.325 19.477 1.00 92.75 101 GLU A CA 1
ATOM 745 C C . GLU A 1 101 ? -18.864 13.457 18.914 1.00 92.75 101 GLU A C 1
ATOM 747 O O . GLU A 1 101 ? -19.639 12.500 18.836 1.00 92.75 101 GLU A O 1
ATOM 752 N N . GLU A 1 102 ? -19.241 14.677 18.519 1.00 92.38 102 GLU A N 1
ATOM 753 C CA . GLU A 1 102 ? -20.573 14.961 17.967 1.00 92.38 102 GLU A CA 1
ATOM 754 C C . GLU A 1 102 ? -20.801 14.227 16.639 1.00 92.38 102 GLU A C 1
ATOM 756 O O . GLU A 1 102 ? -21.848 13.604 16.458 1.00 92.38 102 GLU A O 1
ATOM 761 N N . ASP A 1 103 ? -19.783 14.207 15.775 1.00 90.19 103 ASP A N 1
ATOM 762 C CA . ASP A 1 103 ? -19.809 13.511 14.486 1.00 90.19 103 ASP A CA 1
ATOM 763 C C . ASP A 1 103 ? -20.068 12.006 14.652 1.00 90.19 103 ASP A C 1
ATOM 765 O O . ASP A 1 103 ? -20.817 11.409 13.878 1.00 90.19 103 ASP A O 1
ATOM 769 N N . PHE A 1 104 ? -19.515 11.386 15.700 1.00 92.69 104 PHE A N 1
ATOM 770 C CA . PHE A 1 104 ? -19.758 9.974 15.997 1.00 92.69 104 PHE A CA 1
ATOM 771 C C . PHE A 1 104 ? -21.189 9.726 16.487 1.00 92.69 104 PHE A C 1
ATOM 773 O O . PHE A 1 104 ? -21.824 8.732 16.127 1.00 92.69 104 PHE A O 1
ATOM 780 N N . ARG A 1 105 ? -21.748 10.641 17.290 1.00 90.12 105 ARG A N 1
ATOM 781 C CA . ARG A 1 105 ? -23.123 10.508 17.799 1.00 90.12 105 ARG A CA 1
ATOM 782 C C . ARG A 1 105 ? -24.163 10.494 16.681 1.00 90.12 105 ARG A C 1
ATOM 784 O O . ARG A 1 105 ? -25.165 9.787 16.822 1.00 90.12 105 ARG A O 1
ATOM 791 N N . ILE A 1 106 ? -23.910 11.226 15.595 1.00 91.31 106 ILE A N 1
ATOM 792 C CA . ILE A 1 106 ? -24.770 11.280 14.403 1.00 91.31 106 ILE A CA 1
ATOM 793 C C . ILE A 1 106 ? -24.397 10.252 13.325 1.00 91.31 106 ILE A C 1
ATOM 795 O O . ILE A 1 106 ? -25.111 10.147 12.328 1.00 91.31 106 ILE A O 1
ATOM 799 N N . ALA A 1 107 ? -23.305 9.501 13.496 1.00 89.50 107 ALA A N 1
ATOM 800 C CA . ALA A 1 107 ? -22.891 8.491 12.531 1.00 89.50 107 ALA A CA 1
ATOM 801 C C . ALA A 1 107 ? -23.941 7.376 12.420 1.00 89.50 107 ALA A C 1
ATOM 803 O O . ALA A 1 107 ? -24.447 6.871 13.425 1.00 89.50 107 ALA A O 1
ATOM 804 N N . GLN A 1 108 ? -24.248 6.987 11.180 1.00 89.12 108 GLN A N 1
ATOM 805 C CA . GLN A 1 108 ? -25.224 5.938 10.883 1.00 89.12 108 GLN A CA 1
ATOM 806 C C . GLN A 1 108 ? -24.699 4.541 11.246 1.00 89.12 108 GLN A C 1
ATOM 808 O O . GLN A 1 108 ? -25.450 3.734 11.781 1.00 89.12 108 GLN A O 1
ATOM 813 N N . PHE A 1 109 ? -23.415 4.277 10.978 1.00 90.94 109 PHE A N 1
ATOM 814 C CA . PHE A 1 109 ? -22.777 2.971 11.162 1.00 90.94 109 PHE A CA 1
ATOM 815 C C . PHE A 1 109 ? -21.642 3.074 12.188 1.00 90.94 109 PHE A C 1
ATOM 817 O O . PHE A 1 109 ? -20.473 3.246 11.836 1.00 90.94 109 PHE A O 1
ATOM 824 N N . LYS A 1 110 ? -21.985 3.053 13.476 1.00 93.75 110 LYS A N 1
ATOM 825 C CA . LYS A 1 110 ? -21.065 3.456 14.555 1.00 93.75 110 LYS A CA 1
ATOM 826 C C . LYS A 1 110 ? -19.976 2.430 14.847 1.00 93.75 110 LYS A C 1
ATOM 828 O O . LYS A 1 110 ? -18.846 2.806 15.139 1.00 93.75 110 LYS A O 1
ATOM 833 N N . ILE A 1 111 ? -20.289 1.141 14.784 1.00 94.00 111 ILE A N 1
ATOM 834 C CA . ILE A 1 111 ? -19.325 0.051 14.977 1.00 94.00 111 ILE A CA 1
ATOM 835 C C . ILE A 1 111 ? -18.340 0.040 13.809 1.00 94.00 111 ILE A C 1
ATOM 837 O O . ILE A 1 111 ? -17.138 -0.094 14.029 1.00 94.00 111 ILE A O 1
ATOM 841 N N . TYR A 1 112 ? -18.836 0.241 12.586 1.00 92.19 112 TYR A N 1
ATOM 842 C CA . TYR A 1 112 ? -17.990 0.372 11.400 1.00 92.19 112 TYR A CA 1
ATOM 843 C C . TYR A 1 112 ? -17.045 1.579 11.486 1.00 92.19 112 TYR A C 1
ATOM 845 O O . TYR A 1 112 ? -15.841 1.430 11.285 1.00 92.19 112 TYR A O 1
ATOM 853 N N . ASP A 1 113 ? -17.568 2.755 11.842 1.00 92.62 113 ASP A N 1
ATOM 854 C CA . ASP A 1 113 ? -16.761 3.966 12.020 1.00 92.62 113 ASP A CA 1
ATOM 855 C C . ASP A 1 113 ? -15.685 3.775 13.098 1.00 92.62 113 ASP A C 1
ATOM 857 O O . ASP A 1 113 ? -14.512 4.079 12.873 1.00 92.62 113 ASP A O 1
ATOM 861 N N . LEU A 1 114 ? -16.058 3.175 14.235 1.00 93.81 114 LEU A N 1
ATOM 862 C CA . LEU A 1 114 ? -15.117 2.874 15.308 1.00 93.81 114 LEU A CA 1
ATOM 863 C C . LEU A 1 114 ? -14.031 1.889 14.854 1.00 93.81 114 LEU A C 1
ATOM 865 O O . LEU A 1 114 ? -12.860 2.080 15.177 1.00 93.81 114 LEU A O 1
ATOM 869 N N . PHE A 1 115 ? -14.398 0.850 14.099 1.00 91.94 115 PHE A N 1
ATOM 870 C CA . PHE A 1 115 ? -13.444 -0.104 13.535 1.00 91.94 115 PHE A CA 1
ATOM 871 C C . PHE A 1 115 ? -12.436 0.593 12.613 1.00 91.94 115 PHE A C 1
ATOM 873 O O . PHE A 1 115 ? -11.231 0.440 12.817 1.00 91.94 115 PHE A O 1
ATOM 880 N N . LEU A 1 116 ? -12.906 1.407 11.662 1.00 87.81 116 LEU A N 1
ATOM 881 C CA . LEU A 1 116 ? -12.033 2.151 10.750 1.00 87.81 116 LEU A CA 1
ATOM 882 C C . LEU A 1 116 ? -11.114 3.120 11.494 1.00 87.81 116 LEU A C 1
ATOM 884 O O . LEU A 1 116 ? -9.920 3.193 11.197 1.00 87.81 116 LEU A O 1
ATOM 888 N N . PHE A 1 117 ? -11.657 3.848 12.470 1.00 91.56 117 PHE A N 1
ATOM 889 C CA . PHE A 1 117 ? -10.888 4.754 13.312 1.00 91.56 117 PHE A CA 1
ATOM 890 C C . PHE A 1 117 ? -9.748 4.011 14.019 1.00 91.56 117 PHE A C 1
ATOM 892 O O . PHE A 1 117 ? -8.588 4.393 13.875 1.00 91.56 117 PHE A O 1
ATOM 899 N N . LEU A 1 118 ? -10.053 2.905 14.704 1.00 91.56 118 LEU A N 1
ATOM 900 C CA . LEU A 1 118 ? -9.056 2.126 15.440 1.00 91.56 118 LEU A CA 1
ATOM 901 C C . LEU A 1 118 ? -8.020 1.481 14.519 1.00 91.56 118 LEU A C 1
ATOM 903 O O . LEU A 1 118 ? -6.827 1.524 14.822 1.00 91.56 118 LEU A O 1
ATOM 907 N N . GLN A 1 119 ? -8.449 0.919 13.388 1.00 87.12 119 GLN A N 1
ATOM 908 C CA . GLN A 1 119 ? -7.541 0.338 12.401 1.00 87.12 119 GLN A CA 1
ATOM 909 C C . GLN A 1 119 ? -6.580 1.404 11.861 1.00 87.12 119 GLN A C 1
ATOM 911 O O . GLN A 1 119 ? -5.378 1.153 11.754 1.00 87.12 119 GLN A O 1
ATOM 916 N N . ASN A 1 120 ? -7.075 2.615 11.589 1.00 81.00 120 ASN A N 1
ATOM 917 C CA . ASN A 1 120 ? -6.261 3.741 11.147 1.00 81.00 120 ASN A CA 1
ATOM 918 C C . ASN A 1 120 ? -5.296 4.221 12.246 1.00 81.00 120 ASN A C 1
ATOM 920 O O . ASN A 1 120 ? -4.113 4.397 11.974 1.00 81.00 120 ASN A O 1
ATOM 924 N N . THR A 1 121 ? -5.747 4.376 13.493 1.00 83.50 121 THR A N 1
ATOM 925 C CA . THR A 1 121 ? -4.892 4.742 14.639 1.00 83.50 121 THR A CA 1
ATOM 926 C C . THR A 1 121 ? -3.753 3.742 14.841 1.00 83.50 121 THR A C 1
ATOM 928 O O . THR A 1 121 ? -2.595 4.143 14.993 1.00 83.50 121 THR A O 1
ATOM 931 N N . ILE A 1 122 ? -4.062 2.442 14.830 1.00 83.12 122 ILE A N 1
ATOM 932 C CA . ILE A 1 122 ? -3.063 1.379 14.994 1.00 83.12 122 ILE A CA 1
ATOM 933 C C . ILE A 1 122 ? -2.098 1.381 13.803 1.00 83.12 122 ILE A C 1
ATOM 935 O O . ILE A 1 122 ? -0.882 1.368 13.993 1.00 83.12 122 ILE A O 1
ATOM 939 N N . SER A 1 123 ? -2.619 1.483 12.578 1.00 76.88 123 SER A N 1
ATOM 940 C CA . SER A 1 123 ? -1.803 1.518 11.356 1.00 76.88 123 SER A CA 1
ATOM 941 C C . SER A 1 123 ? -0.882 2.743 11.296 1.00 76.88 123 SER A C 1
ATOM 943 O O . SER A 1 123 ? 0.261 2.635 10.853 1.00 76.88 123 SER A O 1
ATOM 945 N N . ASN A 1 124 ? -1.340 3.895 11.795 1.00 72.62 124 ASN A N 1
ATOM 946 C CA . ASN A 1 124 ? -0.556 5.131 11.880 1.00 72.62 124 ASN A CA 1
ATOM 947 C C . ASN A 1 124 ? 0.454 5.133 13.038 1.00 72.62 124 ASN A C 1
ATOM 949 O O . ASN A 1 124 ? 1.212 6.093 13.173 1.00 72.62 124 ASN A O 1
ATOM 953 N N . GLN A 1 125 ? 0.496 4.070 13.851 1.00 65.31 125 GLN A N 1
ATOM 954 C CA . GLN A 1 125 ? 1.379 3.929 15.014 1.00 65.31 125 GLN A CA 1
ATOM 955 C C . GLN A 1 125 ? 1.230 5.040 16.054 1.00 65.31 125 GLN A C 1
ATOM 957 O O . GLN A 1 125 ? 2.168 5.339 16.794 1.00 65.31 125 GLN A O 1
ATOM 962 N N . GLU A 1 126 ? 0.043 5.633 16.159 1.00 68.06 126 GLU A N 1
ATOM 963 C CA . GLU A 1 126 ? -0.269 6.503 17.296 1.00 68.06 126 GLU A CA 1
ATOM 964 C C . GLU A 1 126 ? -0.236 5.698 18.609 1.00 68.06 126 GLU A C 1
ATOM 966 O O . GLU A 1 126 ? 0.143 6.204 19.668 1.00 68.06 126 GLU A O 1
ATOM 971 N N . ILE A 1 127 ? -0.540 4.398 18.511 1.00 75.69 127 ILE A N 1
ATOM 972 C CA . ILE A 1 127 ? -0.357 3.413 19.571 1.00 75.69 127 ILE A CA 1
ATOM 973 C C . ILE A 1 127 ? 0.573 2.312 19.069 1.00 75.69 127 ILE A C 1
ATOM 975 O O . ILE A 1 127 ? 0.258 1.589 18.127 1.00 75.69 127 ILE A O 1
ATOM 979 N N . VAL A 1 128 ? 1.716 2.161 19.737 1.00 74.56 128 VAL A N 1
ATOM 980 C CA . VAL A 1 128 ? 2.630 1.040 19.510 1.00 74.56 128 VAL A CA 1
ATOM 981 C C . VAL A 1 128 ? 2.193 -0.113 20.404 1.00 74.56 128 VAL A C 1
ATOM 983 O O . VAL A 1 128 ? 2.319 -0.052 21.626 1.00 74.56 128 VAL A O 1
ATOM 986 N N . LEU A 1 129 ? 1.666 -1.166 19.790 1.00 79.56 129 LEU A N 1
ATOM 987 C CA . LEU A 1 129 ? 1.273 -2.382 20.48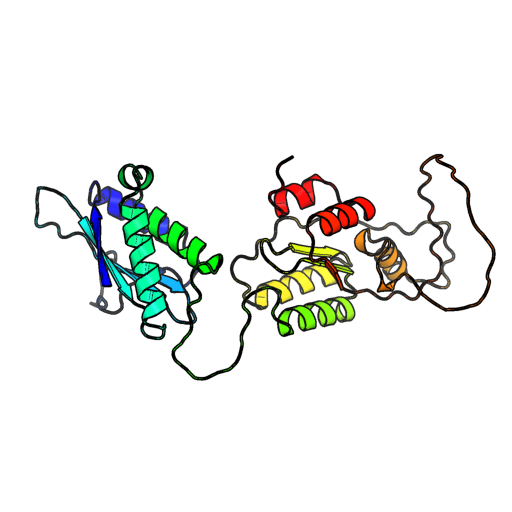5 1.00 79.56 129 LEU A CA 1
ATOM 988 C C . LEU A 1 129 ? 2.514 -3.270 20.645 1.00 79.56 129 LEU A C 1
ATOM 990 O O . LEU A 1 129 ? 2.945 -3.917 19.696 1.00 79.56 129 LEU A O 1
ATOM 994 N N . GLN A 1 130 ? 3.130 -3.274 21.826 1.00 68.25 130 GLN A N 1
ATOM 995 C CA . GLN A 1 130 ? 4.241 -4.181 22.124 1.00 68.25 130 GLN A CA 1
ATOM 996 C C . GLN A 1 130 ? 3.709 -5.432 22.818 1.00 68.25 130 GLN A C 1
ATOM 998 O O . GLN A 1 130 ? 2.919 -5.337 23.760 1.00 68.25 130 GLN A O 1
ATOM 1003 N N . ALA A 1 131 ? 4.136 -6.608 22.354 1.00 67.94 131 ALA A N 1
ATOM 1004 C CA . ALA A 1 131 ? 3.897 -7.841 23.086 1.00 67.94 131 ALA A CA 1
ATOM 1005 C C . ALA A 1 131 ? 4.744 -7.847 24.365 1.00 67.94 131 ALA A C 1
ATOM 1007 O O . ALA A 1 131 ? 5.905 -7.431 24.343 1.00 67.94 131 ALA A O 1
ATOM 1008 N N . SER A 1 132 ? 4.199 -8.346 25.475 1.00 56.69 132 SER A N 1
ATOM 1009 C CA . SER A 1 132 ? 4.951 -8.502 26.723 1.00 56.69 132 SER A CA 1
ATOM 1010 C C . SER A 1 132 ? 5.940 -9.678 26.626 1.00 56.69 132 SER A C 1
ATOM 1012 O O . SER A 1 132 ? 5.748 -10.724 27.244 1.00 56.69 132 SER A O 1
ATOM 1014 N N . ALA A 1 133 ? 6.990 -9.548 25.816 1.00 48.03 133 ALA A N 1
ATOM 1015 C CA . ALA A 1 133 ? 8.115 -10.475 25.784 1.00 48.03 133 ALA A CA 1
ATOM 1016 C C . ALA A 1 133 ? 9.409 -9.736 25.423 1.00 48.03 133 ALA A C 1
ATOM 1018 O O . ALA A 1 133 ? 9.443 -8.858 24.566 1.00 48.03 133 ALA A O 1
ATOM 1019 N N . SER A 1 134 ? 10.471 -10.091 26.140 1.00 45.91 134 SER A N 1
ATOM 1020 C CA . SER A 1 134 ? 11.791 -9.464 26.149 1.00 45.91 134 SER A CA 1
ATOM 1021 C C . SER A 1 134 ? 12.379 -9.175 24.762 1.00 45.91 134 SER A C 1
ATOM 1023 O O . SER A 1 134 ? 12.594 -10.092 23.974 1.00 45.91 134 SER A O 1
ATOM 1025 N N . SER A 1 135 ? 12.736 -7.904 24.561 1.00 53.66 135 SER A N 1
ATOM 1026 C CA . SER A 1 135 ? 13.838 -7.391 23.735 1.00 53.66 135 SER A CA 1
ATOM 1027 C C . SER A 1 135 ? 14.173 -8.157 22.450 1.00 53.66 135 SER A C 1
ATOM 1029 O O . SER A 1 135 ? 15.044 -9.026 22.459 1.00 53.66 135 SER A O 1
ATOM 1031 N N . THR A 1 136 ? 13.628 -7.723 21.315 1.00 41.94 136 THR A N 1
ATOM 1032 C CA . THR A 1 136 ? 14.450 -7.396 20.135 1.00 41.94 136 THR A CA 1
ATOM 1033 C C . THR A 1 136 ? 13.674 -6.439 19.230 1.00 41.94 136 THR A C 1
ATOM 1035 O O . THR A 1 136 ? 12.519 -6.694 18.901 1.00 41.94 136 THR A O 1
ATOM 1038 N N . ASP A 1 137 ? 14.308 -5.327 18.866 1.00 47.09 137 ASP A N 1
ATOM 1039 C CA . ASP A 1 137 ? 13.767 -4.256 18.030 1.00 47.09 137 ASP A CA 1
ATOM 1040 C C . ASP A 1 137 ? 13.114 -4.769 16.734 1.00 47.09 137 ASP A C 1
ATOM 1042 O O . ASP A 1 137 ? 13.763 -5.427 15.916 1.00 47.09 137 ASP A O 1
ATOM 1046 N N . GLN A 1 138 ? 11.852 -4.404 16.493 1.00 39.06 138 GLN A N 1
ATOM 1047 C CA . GLN A 1 138 ? 11.229 -4.498 15.171 1.00 39.06 138 GLN A CA 1
ATOM 1048 C C . GLN A 1 138 ? 10.548 -3.172 14.819 1.00 39.06 138 GLN A C 1
ATOM 1050 O O . GLN A 1 138 ? 9.455 -2.849 15.272 1.00 39.06 138 GLN A O 1
ATOM 1055 N N . GLU A 1 139 ? 11.232 -2.381 13.995 1.00 35.84 139 GLU A N 1
ATOM 1056 C CA . GLU A 1 139 ? 10.693 -1.170 13.379 1.00 35.84 139 GLU A CA 1
ATOM 1057 C C . GLU A 1 139 ? 9.736 -1.536 12.227 1.00 35.84 139 GLU A C 1
ATOM 1059 O O . GLU A 1 139 ? 10.160 -1.932 11.135 1.00 35.84 139 GLU A O 1
ATOM 1064 N N . TYR A 1 140 ? 8.43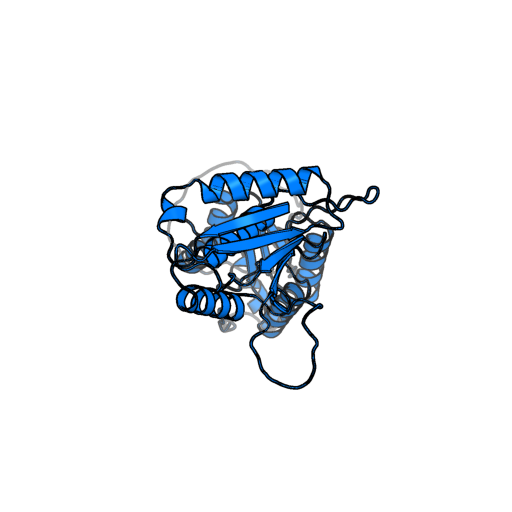1 -1.359 12.449 1.00 43.03 140 TYR A N 1
ATOM 1065 C CA . TYR A 1 140 ? 7.347 -1.626 11.493 1.00 43.03 140 TYR A CA 1
ATOM 1066 C C . TYR A 1 140 ? 7.085 -0.463 10.521 1.00 43.03 140 TYR A C 1
ATOM 1068 O O . TYR A 1 140 ? 5.973 0.024 10.378 1.00 43.03 140 TYR A O 1
ATOM 1076 N N . HIS A 1 141 ? 8.109 -0.021 9.800 1.00 51.69 141 HIS A N 1
ATOM 1077 C CA . HIS A 1 141 ? 7.951 0.833 8.612 1.00 51.69 141 HIS A CA 1
ATOM 1078 C C . HIS A 1 141 ? 8.713 0.191 7.451 1.00 51.69 141 HIS A C 1
ATOM 1080 O O . HIS A 1 141 ? 9.498 -0.733 7.663 1.00 51.69 141 HIS A O 1
ATOM 1086 N N . LEU A 1 142 ? 8.647 0.744 6.237 1.00 49.69 142 LEU A N 1
ATOM 1087 C CA . LEU A 1 142 ? 9.716 0.521 5.243 1.00 49.69 142 LEU A CA 1
ATOM 1088 C C . LEU A 1 142 ? 11.104 0.975 5.772 1.00 49.69 142 LEU A C 1
ATOM 1090 O O . LEU A 1 142 ? 12.088 0.910 5.054 1.00 49.69 142 LEU A O 1
ATOM 1094 N N . LYS A 1 143 ? 11.205 1.444 7.028 1.00 56.91 143 LYS A N 1
ATOM 1095 C CA . LYS A 1 143 ? 12.444 1.552 7.809 1.00 56.91 143 LYS A CA 1
ATOM 1096 C C . LYS A 1 143 ? 13.065 0.197 8.154 1.00 56.91 143 LYS A C 1
ATOM 1098 O O . LYS A 1 143 ? 14.276 0.152 8.336 1.00 56.91 143 LYS A O 1
ATOM 1103 N N . SER A 1 144 ? 12.281 -0.888 8.167 1.00 71.19 144 SER A N 1
ATOM 1104 C CA . SER A 1 144 ? 12.783 -2.247 8.375 1.00 71.19 144 SER A CA 1
ATOM 1105 C C . SER A 1 144 ? 13.958 -2.512 7.440 1.00 71.19 144 SER A C 1
ATOM 1107 O O . SER A 1 144 ? 13.817 -2.584 6.214 1.00 71.19 144 SER A O 1
ATOM 1109 N N . THR A 1 145 ? 15.139 -2.657 8.036 1.00 76.38 145 THR A N 1
ATOM 1110 C CA . THR A 1 145 ? 16.387 -2.844 7.292 1.00 76.38 145 THR A CA 1
ATOM 1111 C C . THR A 1 145 ? 16.341 -4.105 6.430 1.00 76.38 145 THR A C 1
ATOM 1113 O O . THR A 1 145 ? 16.932 -4.122 5.352 1.00 76.38 145 THR A O 1
ATOM 1116 N N . THR A 1 146 ? 15.586 -5.128 6.844 1.00 83.62 146 THR A N 1
ATOM 1117 C CA . THR A 1 146 ? 15.331 -6.349 6.069 1.00 83.62 146 THR A CA 1
ATOM 1118 C C . THR A 1 146 ? 14.534 -6.059 4.802 1.00 83.62 146 THR A C 1
ATOM 1120 O O . THR A 1 146 ? 14.966 -6.443 3.720 1.00 83.62 146 THR A O 1
ATOM 1123 N N . LYS A 1 147 ? 13.425 -5.312 4.897 1.00 86.38 147 LYS A N 1
ATOM 1124 C CA . LYS A 1 147 ? 12.602 -4.952 3.727 1.00 86.38 147 LYS A CA 1
ATOM 1125 C C . LYS A 1 147 ? 13.415 -4.155 2.709 1.00 86.38 147 LYS A C 1
ATOM 1127 O O . LYS A 1 147 ? 13.421 -4.489 1.529 1.00 86.38 147 LYS A O 1
ATOM 1132 N N . LYS A 1 148 ? 14.184 -3.167 3.176 1.00 89.56 148 LYS A N 1
ATOM 1133 C CA . LYS A 1 148 ? 15.091 -2.379 2.323 1.00 89.56 148 LYS A CA 1
ATOM 1134 C C . LYS A 1 148 ? 16.152 -3.244 1.639 1.00 89.56 148 LYS A C 1
ATOM 1136 O O . LYS A 1 148 ? 16.421 -3.068 0.452 1.00 89.56 148 LYS A O 1
ATOM 1141 N N . LYS A 1 149 ? 16.761 -4.179 2.379 1.00 91.19 149 LYS A N 1
ATOM 1142 C CA . LYS A 1 149 ? 17.748 -5.125 1.831 1.00 91.19 149 LYS A CA 1
ATOM 1143 C C . LYS A 1 149 ? 17.128 -6.020 0.760 1.00 91.19 149 LYS A C 1
ATOM 1145 O O . LYS A 1 149 ? 17.741 -6.171 -0.290 1.00 91.19 149 LYS A O 1
ATOM 1150 N N . ASN A 1 150 ? 15.924 -6.537 1.003 1.00 93.62 150 ASN A N 1
ATOM 1151 C CA . ASN A 1 150 ? 15.198 -7.377 0.054 1.00 93.62 150 ASN A CA 1
ATOM 1152 C C . ASN A 1 150 ? 14.892 -6.615 -1.240 1.00 93.62 150 ASN A C 1
ATOM 1154 O O . ASN A 1 150 ? 15.277 -7.081 -2.303 1.00 93.62 150 ASN A O 1
ATOM 1158 N N . ILE A 1 151 ? 14.325 -5.403 -1.160 1.00 94.94 151 ILE A N 1
ATOM 1159 C CA . ILE A 1 151 ? 14.058 -4.575 -2.353 1.00 94.94 151 ILE A CA 1
ATOM 1160 C C . ILE A 1 151 ? 15.342 -4.333 -3.149 1.00 94.94 151 ILE A C 1
ATOM 1162 O O . ILE A 1 151 ? 15.356 -4.480 -4.367 1.00 94.94 151 ILE A O 1
ATOM 1166 N N . ARG A 1 152 ? 16.442 -3.978 -2.473 1.00 94.75 152 ARG A N 1
ATOM 1167 C CA . ARG A 1 152 ? 17.724 -3.737 -3.147 1.00 94.75 152 ARG A CA 1
ATOM 1168 C C . ARG A 1 152 ? 18.259 -4.996 -3.833 1.00 94.75 152 ARG A C 1
ATOM 1170 O O . ARG A 1 152 ? 18.791 -4.882 -4.934 1.00 94.75 152 ARG A O 1
ATOM 1177 N N . ALA A 1 153 ? 18.131 -6.159 -3.193 1.00 95.44 153 ALA A N 1
ATOM 1178 C CA . ALA A 1 153 ? 18.514 -7.437 -3.783 1.00 95.44 153 ALA A CA 1
ATOM 1179 C C . ALA A 1 153 ? 17.660 -7.741 -5.022 1.00 95.44 153 ALA A C 1
ATOM 1181 O O . ALA A 1 153 ? 18.213 -7.929 -6.101 1.00 95.44 153 ALA A O 1
ATOM 1182 N N . TRP A 1 154 ? 16.334 -7.649 -4.905 1.00 97.25 154 TRP A N 1
ATOM 1183 C CA . TRP A 1 154 ? 15.407 -7.915 -6.006 1.00 97.25 154 TRP A CA 1
ATOM 1184 C C . TRP A 1 154 ? 15.582 -6.954 -7.179 1.00 97.25 154 TRP A C 1
ATOM 1186 O O . TRP A 1 154 ? 15.579 -7.398 -8.318 1.00 97.25 154 TRP A O 1
ATOM 1196 N N . CYS A 1 155 ? 15.813 -5.657 -6.943 1.00 96.31 155 CYS A N 1
ATOM 1197 C CA . CYS A 1 155 ? 16.099 -4.708 -8.025 1.00 96.31 155 CYS A CA 1
ATOM 1198 C C . CYS A 1 155 ? 17.354 -5.101 -8.816 1.00 96.31 155 CYS A C 1
ATOM 1200 O O . CYS A 1 155 ? 17.398 -4.932 -10.033 1.00 96.31 155 CYS A O 1
ATOM 1202 N N . SER A 1 156 ? 18.370 -5.648 -8.142 1.00 93.94 156 SER A N 1
ATOM 1203 C CA . SER A 1 156 ? 19.576 -6.136 -8.811 1.00 93.94 156 SER A CA 1
ATOM 1204 C C . SER A 1 156 ? 19.348 -7.468 -9.531 1.00 93.94 156 SER A C 1
ATOM 1206 O O . SER A 1 156 ? 19.885 -7.647 -10.621 1.00 93.94 156 SER A O 1
ATOM 1208 N N . GLU A 1 157 ? 18.607 -8.400 -8.927 1.00 96.06 157 GLU A N 1
ATOM 1209 C CA . GLU A 1 157 ? 18.334 -9.738 -9.476 1.00 96.06 157 GLU A CA 1
ATOM 1210 C C . GLU A 1 157 ? 17.401 -9.675 -10.689 1.00 96.06 157 GLU A C 1
ATOM 1212 O O . GLU A 1 157 ? 17.715 -10.241 -11.732 1.00 96.06 157 GLU A O 1
ATOM 1217 N N . LEU A 1 158 ? 16.311 -8.914 -10.571 1.00 96.88 158 LEU A N 1
ATOM 1218 C CA . LEU A 1 158 ? 15.294 -8.707 -11.605 1.00 96.88 158 LEU A CA 1
ATOM 1219 C C . LEU A 1 158 ? 15.661 -7.576 -12.576 1.00 96.88 158 LEU A C 1
ATOM 1221 O O . LEU A 1 158 ? 14.886 -7.231 -13.451 1.00 96.88 158 LEU A O 1
ATOM 1225 N N . ARG A 1 159 ? 16.829 -6.939 -12.419 1.00 96.00 159 ARG A N 1
ATOM 1226 C CA . ARG A 1 159 ? 17.284 -5.841 -13.295 1.00 96.00 159 ARG A CA 1
ATOM 1227 C C . ARG A 1 159 ? 16.278 -4.675 -13.400 1.00 96.00 159 ARG A C 1
ATOM 1229 O O . ARG A 1 159 ? 16.213 -3.996 -14.424 1.00 96.00 159 ARG A O 1
ATOM 1236 N N . VAL A 1 160 ? 15.553 -4.405 -12.317 1.00 97.31 160 VAL A N 1
ATOM 1237 C CA . VAL A 1 160 ? 14.520 -3.364 -12.213 1.00 97.31 160 VAL A CA 1
ATOM 1238 C C . VAL A 1 160 ? 15.102 -2.091 -11.601 1.00 97.31 160 VAL A C 1
ATOM 1240 O O . VAL A 1 160 ? 15.802 -2.131 -10.585 1.00 97.31 160 VAL A O 1
ATOM 1243 N N . TRP A 1 161 ? 14.772 -0.941 -12.182 1.00 97.62 161 TRP A N 1
ATOM 1244 C CA . TRP A 1 161 ? 15.009 0.360 -11.566 1.00 97.62 161 TRP A CA 1
ATOM 1245 C C . TRP A 1 161 ? 13.947 0.643 -10.516 1.00 97.62 161 TRP A C 1
ATOM 1247 O O . TRP A 1 161 ? 12.759 0.474 -10.775 1.00 97.62 161 TRP A O 1
ATOM 1257 N N . GLY A 1 162 ? 14.365 1.096 -9.340 1.00 96.75 162 GLY A N 1
ATOM 1258 C CA . GLY A 1 162 ? 13.459 1.402 -8.243 1.00 96.75 162 GLY A CA 1
ATOM 1259 C C . GLY A 1 162 ? 13.704 2.781 -7.651 1.00 96.75 162 GLY A C 1
ATOM 1260 O O . GLY A 1 162 ? 14.844 3.214 -7.502 1.00 96.75 162 GLY A O 1
ATOM 1261 N N . ILE A 1 163 ? 12.631 3.439 -7.232 1.00 96.81 163 ILE A N 1
ATOM 1262 C CA . ILE A 1 163 ? 12.678 4.541 -6.272 1.00 96.81 163 ILE A CA 1
ATOM 1263 C C . ILE A 1 163 ? 11.783 4.167 -5.102 1.00 96.81 163 ILE A C 1
ATOM 1265 O O . ILE A 1 163 ? 10.640 3.746 -5.279 1.00 96.81 163 ILE A O 1
ATOM 1269 N N . THR A 1 164 ? 12.305 4.333 -3.895 1.00 95.50 164 THR A N 1
ATOM 1270 C CA . THR A 1 164 ? 11.569 4.059 -2.666 1.00 95.50 164 THR A CA 1
ATOM 1271 C C . THR A 1 164 ? 11.630 5.252 -1.733 1.00 95.50 164 THR A C 1
ATOM 1273 O O . THR A 1 164 ? 12.684 5.855 -1.545 1.00 95.50 164 THR A O 1
ATOM 1276 N N . ARG A 1 165 ? 10.495 5.582 -1.122 1.00 93.75 165 ARG A N 1
ATOM 1277 C CA . ARG A 1 165 ? 10.426 6.497 0.012 1.00 93.75 165 ARG A CA 1
ATOM 1278 C C . ARG A 1 165 ? 9.979 5.724 1.243 1.00 93.75 165 ARG A C 1
ATOM 1280 O O . ARG A 1 165 ? 8.830 5.270 1.281 1.00 93.75 165 ARG A O 1
ATOM 1287 N N . PRO A 1 166 ? 10.841 5.586 2.261 1.00 86.94 166 PRO A N 1
ATOM 1288 C CA . PRO A 1 166 ? 10.430 5.019 3.530 1.00 86.94 166 PRO A CA 1
ATOM 1289 C C . PRO A 1 166 ? 9.625 6.026 4.363 1.00 86.94 166 PRO A C 1
ATOM 1291 O O . PRO A 1 166 ? 9.802 7.236 4.254 1.00 86.94 166 PRO A O 1
ATOM 1294 N N . GLY A 1 167 ? 8.769 5.513 5.248 1.00 79.94 167 GLY A N 1
ATOM 1295 C CA . GLY A 1 167 ? 7.914 6.319 6.130 1.00 79.94 167 GLY A CA 1
ATOM 1296 C C . GLY A 1 167 ? 6.458 6.337 5.674 1.00 79.94 167 GLY A C 1
ATOM 1297 O O . GLY A 1 167 ? 6.059 5.479 4.896 1.00 79.94 167 GLY A O 1
ATOM 1298 N N . TYR A 1 168 ? 5.669 7.289 6.177 1.00 71.56 168 TYR A N 1
ATOM 1299 C CA . TYR A 1 168 ? 4.250 7.433 5.845 1.00 71.56 168 TYR A CA 1
ATOM 1300 C C . TYR A 1 168 ? 3.988 8.751 5.078 1.00 71.56 168 TYR A C 1
ATOM 1302 O O . TYR A 1 168 ? 4.506 9.800 5.481 1.00 71.56 168 TYR A O 1
ATOM 1310 N N . PRO A 1 169 ? 3.250 8.722 3.952 1.00 80.38 169 PRO A N 1
ATOM 1311 C CA . PRO A 1 169 ? 2.936 7.517 3.182 1.00 80.38 169 PRO A CA 1
ATOM 1312 C C . PRO A 1 169 ? 4.215 6.887 2.597 1.00 80.38 169 PRO A C 1
ATOM 1314 O O . PRO A 1 169 ? 5.133 7.603 2.176 1.00 80.38 169 PRO A O 1
ATOM 1317 N N . ALA A 1 170 ? 4.281 5.554 2.583 1.00 87.75 170 ALA A N 1
ATOM 1318 C CA . ALA A 1 170 ? 5.355 4.834 1.905 1.00 87.75 170 ALA A CA 1
ATOM 1319 C C . ALA A 1 170 ? 5.093 4.874 0.399 1.00 87.75 170 ALA A C 1
ATOM 1321 O O . ALA A 1 170 ? 3.947 4.759 -0.032 1.00 87.75 170 ALA A O 1
ATOM 1322 N N . PHE A 1 171 ? 6.147 5.017 -0.399 1.00 92.56 171 PHE A N 1
ATOM 1323 C CA . PHE A 1 171 ? 6.024 5.051 -1.853 1.00 92.56 171 PHE A CA 1
ATOM 1324 C C . PHE A 1 171 ? 7.070 4.153 -2.492 1.00 92.56 171 PHE A C 1
ATOM 1326 O O . PHE A 1 171 ? 8.238 4.170 -2.101 1.00 92.56 171 PHE A O 1
ATOM 1333 N N . LEU A 1 172 ? 6.634 3.367 -3.468 1.00 95.12 172 LEU A N 1
ATOM 1334 C CA . LEU A 1 172 ? 7.468 2.466 -4.246 1.00 95.12 172 LEU A CA 1
ATOM 1335 C C . LEU A 1 172 ? 7.116 2.685 -5.710 1.00 95.12 172 LEU A C 1
ATOM 1337 O O . LEU A 1 172 ? 5.941 2.638 -6.074 1.00 95.12 172 LEU A O 1
ATOM 1341 N N . LEU A 1 173 ? 8.129 2.901 -6.534 1.00 96.44 173 LEU A N 1
ATOM 1342 C CA . LEU A 1 173 ? 7.979 2.973 -7.976 1.00 96.44 173 LEU A CA 1
ATOM 1343 C C . LEU A 1 173 ? 9.070 2.128 -8.612 1.00 96.44 173 LEU A C 1
ATOM 1345 O O . LEU A 1 173 ? 10.245 2.286 -8.285 1.00 96.44 173 LEU A O 1
ATOM 1349 N N . PHE A 1 174 ? 8.658 1.243 -9.509 1.00 97.44 174 PHE A N 1
ATOM 1350 C CA . PHE A 1 174 ? 9.530 0.304 -10.194 1.00 97.44 174 PHE A CA 1
ATOM 1351 C C . PHE A 1 174 ? 9.338 0.434 -11.703 1.00 97.44 174 PHE A C 1
ATOM 1353 O O . PHE A 1 174 ? 8.218 0.639 -12.168 1.00 97.44 174 PHE A O 1
ATOM 1360 N N . GLU A 1 175 ? 10.423 0.320 -12.461 1.00 97.56 175 GLU A N 1
ATOM 1361 C CA . GLU A 1 175 ? 10.417 0.377 -13.923 1.00 97.56 175 GLU A CA 1
ATOM 1362 C C . GLU A 1 175 ? 11.470 -0.593 -14.476 1.00 97.56 175 GLU A C 1
ATOM 1364 O O . GLU A 1 175 ? 12.603 -0.640 -13.991 1.00 97.56 175 GLU A O 1
ATOM 1369 N N . GLY A 1 176 ? 11.109 -1.384 -15.482 1.00 97.25 176 GLY A N 1
ATOM 1370 C CA . GLY A 1 176 ? 11.962 -2.438 -16.026 1.00 97.25 176 GLY A CA 1
ATOM 1371 C C . GLY A 1 176 ? 11.255 -3.234 -17.119 1.00 97.25 176 GLY A C 1
ATOM 1372 O O . GLY A 1 176 ? 10.288 -2.751 -17.712 1.00 97.25 176 GLY A O 1
ATOM 1373 N N . MET A 1 177 ? 11.740 -4.449 -17.385 1.00 97.38 177 MET A N 1
ATOM 1374 C CA . MET A 1 177 ? 11.041 -5.395 -18.261 1.00 97.38 177 MET A CA 1
ATOM 1375 C C . MET A 1 177 ? 9.727 -5.841 -17.611 1.00 97.38 177 MET A C 1
ATOM 1377 O O . MET A 1 177 ? 9.627 -5.904 -16.389 1.00 97.38 177 MET A O 1
ATOM 1381 N N . GLU A 1 178 ? 8.722 -6.147 -18.432 1.00 96.88 178 GLU A N 1
ATOM 1382 C CA . GLU A 1 178 ? 7.370 -6.486 -17.968 1.00 96.88 178 GLU A CA 1
ATOM 1383 C C . GLU A 1 178 ? 7.373 -7.661 -16.981 1.00 96.88 178 GLU A C 1
ATOM 1385 O O . GLU A 1 178 ? 6.896 -7.506 -15.859 1.00 96.88 178 GLU A O 1
ATOM 1390 N N . ASP A 1 179 ? 7.992 -8.782 -17.361 1.00 97.69 179 ASP A N 1
ATOM 1391 C CA . ASP A 1 179 ? 8.052 -9.990 -16.529 1.00 97.69 179 ASP A CA 1
ATOM 1392 C C . ASP A 1 179 ? 8.787 -9.742 -15.198 1.00 97.69 179 ASP A C 1
ATOM 1394 O O . ASP A 1 179 ? 8.362 -10.208 -14.140 1.00 97.69 179 ASP A O 1
ATOM 1398 N N . ASP A 1 180 ? 9.862 -8.953 -15.236 1.00 97.94 180 ASP A N 1
ATOM 1399 C CA . ASP A 1 180 ? 10.669 -8.612 -14.063 1.00 97.94 180 ASP A CA 1
ATOM 1400 C C . ASP A 1 180 ? 9.915 -7.685 -13.092 1.00 97.94 180 ASP A C 1
ATOM 1402 O O . ASP A 1 180 ? 10.007 -7.829 -11.869 1.00 97.94 180 ASP A O 1
ATOM 1406 N N . VAL A 1 181 ? 9.141 -6.727 -13.615 1.00 97.69 181 VAL A N 1
ATOM 1407 C CA . VAL A 1 181 ? 8.299 -5.837 -12.800 1.00 97.69 181 VAL A CA 1
ATOM 1408 C C . VAL A 1 181 ? 7.108 -6.599 -12.215 1.00 97.69 181 VAL A C 1
ATOM 1410 O O . VAL A 1 181 ? 6.782 -6.396 -11.044 1.00 97.69 181 VAL A O 1
ATOM 1413 N N . ASP A 1 182 ? 6.487 -7.500 -12.977 1.00 96.81 182 ASP A N 1
ATOM 1414 C CA . ASP A 1 182 ? 5.396 -8.346 -12.484 1.00 96.81 182 ASP A CA 1
ATOM 1415 C C . ASP A 1 182 ? 5.875 -9.267 -11.346 1.00 96.81 182 ASP A C 1
ATOM 1417 O O . ASP A 1 182 ? 5.207 -9.378 -10.309 1.00 96.81 182 ASP A O 1
ATOM 1421 N N . GLU A 1 183 ? 7.074 -9.844 -11.467 1.00 97.88 183 GLU A N 1
ATOM 1422 C CA . GLU A 1 183 ? 7.693 -10.623 -10.390 1.00 97.88 183 GLU A CA 1
ATOM 1423 C C . GLU A 1 183 ? 8.044 -9.749 -9.173 1.00 97.88 183 GLU A C 1
ATOM 1425 O O . GLU A 1 183 ? 7.782 -10.144 -8.035 1.00 97.88 183 GLU A O 1
ATOM 1430 N N . MET A 1 184 ? 8.541 -8.523 -9.377 1.00 97.12 184 MET A N 1
ATOM 1431 C CA . MET A 1 184 ? 8.762 -7.563 -8.285 1.00 97.12 184 MET A CA 1
ATOM 1432 C C . MET A 1 184 ? 7.458 -7.262 -7.528 1.00 97.12 184 MET A C 1
ATOM 1434 O O . MET A 1 184 ? 7.439 -7.260 -6.295 1.00 97.12 184 MET A O 1
ATOM 1438 N N . ILE A 1 185 ? 6.348 -7.041 -8.241 1.00 94.69 185 ILE A N 1
ATOM 1439 C CA . ILE A 1 185 ? 5.029 -6.809 -7.634 1.00 94.69 185 ILE A CA 1
ATOM 1440 C C . ILE A 1 185 ? 4.599 -8.026 -6.810 1.00 94.69 185 ILE A C 1
ATOM 1442 O O . ILE A 1 185 ? 4.089 -7.861 -5.697 1.00 94.69 185 ILE A O 1
ATOM 1446 N N . ARG A 1 186 ? 4.807 -9.241 -7.333 1.00 95.62 186 ARG A N 1
ATOM 1447 C CA . ARG A 1 186 ? 4.505 -10.492 -6.627 1.00 95.62 186 ARG A CA 1
ATOM 1448 C C . ARG A 1 186 ? 5.312 -10.602 -5.330 1.00 95.62 186 ARG A C 1
ATOM 1450 O O . ARG A 1 186 ? 4.720 -10.780 -4.269 1.00 95.62 186 ARG A O 1
ATOM 1457 N N . LEU A 1 187 ? 6.630 -10.403 -5.394 1.00 95.19 187 LEU A N 1
ATOM 1458 C CA . LEU A 1 187 ? 7.523 -10.452 -4.231 1.00 95.19 187 LEU A CA 1
ATOM 1459 C C . LEU A 1 187 ? 7.145 -9.422 -3.163 1.00 95.19 187 LEU A C 1
ATOM 1461 O O . LEU A 1 187 ? 7.109 -9.760 -1.982 1.00 95.19 187 LEU A O 1
ATOM 1465 N N . VAL A 1 188 ? 6.827 -8.183 -3.552 1.00 91.94 188 VAL A N 1
ATOM 1466 C CA . VAL A 1 188 ? 6.409 -7.131 -2.608 1.00 91.94 188 VAL A CA 1
ATOM 1467 C C . VAL A 1 188 ? 5.087 -7.490 -1.923 1.00 91.94 188 VAL A C 1
ATOM 1469 O O . VAL A 1 188 ? 4.966 -7.306 -0.711 1.00 91.94 188 VAL A O 1
ATOM 1472 N N . LYS A 1 189 ? 4.111 -8.032 -2.664 1.00 88.12 189 LYS A N 1
ATOM 1473 C CA . LYS A 1 189 ? 2.824 -8.478 -2.100 1.00 88.12 189 LYS A CA 1
ATOM 1474 C C . LYS A 1 189 ? 2.992 -9.648 -1.128 1.00 88.12 189 LYS A C 1
ATOM 1476 O O . LYS A 1 189 ? 2.381 -9.632 -0.062 1.00 88.12 189 LYS A O 1
ATOM 1481 N N . ASP A 1 190 ? 3.865 -10.601 -1.445 1.00 88.75 190 ASP A N 1
ATOM 1482 C CA . ASP A 1 190 ? 4.139 -11.772 -0.600 1.00 88.75 190 ASP A CA 1
ATOM 1483 C C . ASP A 1 190 ? 4.736 -11.406 0.765 1.00 88.75 190 ASP A C 1
ATOM 1485 O O . ASP A 1 190 ? 4.615 -12.166 1.724 1.00 88.75 190 ASP A O 1
ATOM 1489 N N . GLN A 1 191 ? 5.364 -10.235 0.899 1.00 82.44 191 GLN A N 1
ATOM 1490 C CA . GLN A 1 191 ? 5.903 -9.798 2.187 1.00 82.44 191 GLN A CA 1
ATOM 1491 C C . GLN A 1 191 ? 4.833 -9.373 3.205 1.00 82.44 191 GLN A C 1
ATOM 1493 O O . GLN A 1 191 ? 5.195 -8.966 4.312 1.00 82.44 191 GLN A O 1
ATOM 1498 N N . ASN A 1 192 ? 3.547 -9.420 2.840 1.00 70.38 192 ASN A N 1
ATOM 1499 C CA . ASN A 1 192 ? 2.419 -9.052 3.694 1.00 70.38 192 ASN A CA 1
ATOM 1500 C C . ASN A 1 192 ? 2.590 -7.661 4.336 1.00 70.38 192 ASN A C 1
ATOM 1502 O O . ASN A 1 192 ? 2.428 -7.471 5.542 1.00 70.38 192 ASN A O 1
ATOM 1506 N N . TRP A 1 193 ? 3.013 -6.667 3.547 1.00 76.81 193 TRP A N 1
ATOM 1507 C CA . TRP A 1 193 ? 3.113 -5.297 4.050 1.00 76.81 193 TRP A CA 1
ATOM 1508 C C . TRP A 1 193 ? 1.701 -4.742 4.209 1.00 76.81 193 TRP A C 1
ATOM 1510 O O . TRP A 1 193 ? 1.020 -4.483 3.217 1.00 76.81 193 TRP A O 1
ATOM 1520 N N . HIS A 1 194 ? 1.266 -4.579 5.460 1.00 59.72 194 HIS A N 1
ATOM 1521 C CA . HIS A 1 194 ? -0.025 -3.977 5.778 1.00 59.72 194 HIS A CA 1
ATOM 1522 C C . HIS A 1 194 ? -0.222 -2.663 4.997 1.00 59.72 194 HIS A C 1
ATOM 1524 O O . HIS A 1 194 ? 0.690 -1.838 4.913 1.00 59.72 194 HIS A O 1
ATOM 1530 N N . ALA A 1 195 ? -1.415 -2.501 4.415 1.00 68.75 195 ALA A N 1
ATOM 1531 C CA . ALA A 1 195 ? -1.875 -1.313 3.688 1.00 68.75 195 ALA A CA 1
ATOM 1532 C C . ALA A 1 195 ? -1.155 -0.950 2.365 1.00 68.75 195 ALA A C 1
ATOM 1534 O O . ALA A 1 195 ? -1.292 0.179 1.884 1.00 68.75 195 ALA A O 1
ATOM 1535 N N . LEU A 1 196 ? -0.432 -1.874 1.718 1.00 79.50 196 LEU A N 1
ATOM 1536 C CA . LEU A 1 196 ? 0.133 -1.593 0.393 1.00 79.50 196 LEU A CA 1
ATOM 1537 C C . LEU A 1 196 ? -0.938 -1.687 -0.705 1.00 79.50 196 LEU A C 1
ATOM 1539 O O . LEU A 1 196 ? -1.509 -2.747 -0.945 1.00 79.50 196 LEU A O 1
ATOM 1543 N N . SER A 1 197 ? -1.189 -0.579 -1.404 1.00 83.75 197 SER A N 1
ATOM 1544 C CA . SER A 1 197 ? -2.103 -0.531 -2.551 1.00 83.75 197 SER A CA 1
ATOM 1545 C C . SER A 1 197 ? -1.323 -0.275 -3.837 1.00 83.75 197 SER A C 1
ATOM 1547 O O . SER A 1 197 ? -0.533 0.665 -3.920 1.00 83.75 197 SER A O 1
ATOM 1549 N N . LEU A 1 198 ? -1.541 -1.112 -4.854 1.00 88.12 198 LEU A N 1
ATOM 1550 C CA . LEU A 1 198 ? -1.033 -0.854 -6.200 1.00 88.12 198 LEU A CA 1
ATOM 1551 C C . LEU A 1 198 ? -1.913 0.221 -6.845 1.00 88.12 198 LEU A C 1
ATOM 1553 O O . LEU A 1 198 ? -3.091 -0.025 -7.092 1.00 88.12 198 LEU A O 1
ATOM 1557 N N . ARG A 1 199 ? -1.349 1.407 -7.089 1.00 88.62 199 ARG A N 1
ATOM 1558 C CA . ARG A 1 199 ? -2.089 2.560 -7.634 1.00 88.62 199 ARG A CA 1
ATOM 1559 C C . ARG A 1 199 ? -2.063 2.622 -9.154 1.00 88.62 199 ARG A C 1
ATOM 1561 O O . ARG A 1 199 ? -3.087 2.885 -9.770 1.00 88.62 199 ARG A O 1
ATOM 1568 N N . ALA A 1 200 ? -0.910 2.345 -9.750 1.00 87.69 200 ALA A N 1
ATOM 1569 C CA . ALA A 1 200 ? -0.721 2.387 -11.190 1.00 87.69 200 ALA A CA 1
ATOM 1570 C C . ALA A 1 200 ? 0.142 1.211 -11.650 1.00 87.69 200 ALA A C 1
ATOM 1572 O O . ALA A 1 200 ? 1.074 0.801 -10.959 1.00 87.69 200 ALA A O 1
ATOM 1573 N N . HIS A 1 201 ? -0.176 0.689 -12.831 1.00 91.75 201 HIS A N 1
ATOM 1574 C CA . HIS A 1 201 ? 0.642 -0.279 -13.548 1.00 91.75 201 HIS A CA 1
ATOM 1575 C C . HIS A 1 201 ? 0.559 0.058 -15.038 1.00 91.75 201 HIS A C 1
ATOM 1577 O O . HIS A 1 201 ? -0.479 -0.135 -15.672 1.00 91.75 201 HIS A O 1
ATOM 1583 N N . VAL A 1 202 ? 1.634 0.638 -15.573 1.00 92.12 202 VAL A N 1
ATOM 1584 C CA . VAL A 1 202 ? 1.677 1.175 -16.936 1.00 92.12 202 VAL A CA 1
ATOM 1585 C C . VAL A 1 202 ? 2.656 0.357 -17.764 1.00 92.12 202 VAL A C 1
ATOM 1587 O O . VAL A 1 202 ? 3.810 0.190 -17.381 1.00 92.12 202 VAL A O 1
ATOM 1590 N N . LYS A 1 203 ? 2.195 -0.116 -18.923 1.00 93.94 203 LYS A N 1
ATOM 1591 C CA . LYS A 1 203 ? 3.014 -0.852 -19.889 1.00 93.94 203 LYS A CA 1
ATOM 1592 C C . LYS A 1 203 ? 3.326 0.042 -21.079 1.00 93.94 203 LYS A C 1
ATOM 1594 O O . LYS A 1 203 ? 2.449 0.738 -21.591 1.00 93.94 203 LYS A O 1
ATOM 1599 N N . TYR A 1 204 ? 4.572 0.017 -21.530 1.00 93.56 204 TYR A N 1
ATOM 1600 C CA . TYR A 1 204 ? 5.008 0.732 -22.722 1.00 93.56 204 TYR A CA 1
ATOM 1601 C C . TYR A 1 204 ? 5.999 -0.121 -23.513 1.00 93.56 204 TYR A C 1
ATOM 1603 O O . TYR A 1 204 ? 6.693 -0.972 -22.965 1.00 93.56 204 TYR A O 1
ATOM 1611 N N . THR A 1 205 ? 6.059 0.096 -24.827 1.00 95.12 205 THR A N 1
ATOM 1612 C CA . THR A 1 205 ? 6.949 -0.658 -25.715 1.00 95.12 205 THR A CA 1
ATOM 1613 C C . THR A 1 205 ? 8.155 0.187 -26.088 1.00 95.12 205 THR A C 1
ATOM 1615 O O . THR A 1 205 ? 8.014 1.286 -26.627 1.00 95.12 205 THR A O 1
ATOM 1618 N N . PHE A 1 206 ? 9.349 -0.352 -25.861 1.00 94.81 206 PHE A N 1
ATOM 1619 C CA . PHE A 1 206 ? 10.578 0.232 -26.374 1.00 94.81 206 PHE A CA 1
ATOM 1620 C C . PHE A 1 206 ? 10.789 -0.162 -27.843 1.00 94.81 206 PHE A C 1
ATOM 1622 O O . PHE A 1 206 ? 10.716 -1.337 -28.205 1.00 94.81 206 PHE A O 1
ATOM 1629 N N . ARG A 1 207 ? 11.082 0.818 -28.703 1.00 95.00 207 ARG A N 1
ATOM 1630 C CA . ARG A 1 207 ? 11.540 0.578 -30.077 1.00 95.00 207 ARG A CA 1
ATOM 1631 C C . ARG A 1 207 ? 13.011 0.935 -30.178 1.00 95.00 207 ARG A C 1
ATOM 1633 O O . ARG A 1 207 ? 13.368 2.090 -29.968 1.00 95.00 207 ARG A O 1
ATOM 1640 N N . ARG A 1 208 ? 13.837 -0.042 -30.565 1.00 91.56 208 ARG A N 1
ATOM 1641 C CA . ARG A 1 208 ? 15.254 0.196 -30.858 1.00 91.56 208 ARG A CA 1
ATOM 1642 C C . ARG A 1 208 ? 15.365 1.224 -31.997 1.00 91.56 208 ARG A C 1
ATOM 1644 O O . ARG A 1 208 ? 14.798 0.980 -33.065 1.00 91.56 208 ARG A O 1
ATOM 1651 N N . PRO A 1 209 ? 16.091 2.335 -31.804 1.00 91.50 209 PRO A N 1
ATOM 1652 C CA . PRO A 1 209 ? 16.452 3.228 -32.899 1.00 91.50 209 PRO A CA 1
ATOM 1653 C C . PRO A 1 209 ? 17.223 2.471 -33.987 1.00 91.50 209 PRO A C 1
ATOM 1655 O O . PRO A 1 209 ? 18.142 1.710 -33.678 1.00 91.50 209 PRO A O 1
ATOM 1658 N N . SER A 1 210 ? 16.869 2.687 -35.255 1.00 90.44 210 SER A N 1
ATOM 1659 C CA . SER A 1 210 ? 17.531 2.072 -36.421 1.00 90.44 210 SER A CA 1
ATOM 1660 C C . SER A 1 210 ? 19.007 2.449 -36.557 1.00 90.44 210 SER A C 1
ATOM 1662 O O . SER A 1 210 ? 19.771 1.763 -37.228 1.00 90.44 210 SER A O 1
ATOM 1664 N N . ASP A 1 211 ? 19.389 3.546 -35.919 1.00 88.62 211 ASP A N 1
ATOM 1665 C CA . ASP A 1 211 ? 20.631 4.270 -36.164 1.00 88.62 211 ASP A CA 1
ATOM 1666 C C . ASP A 1 211 ? 21.764 3.759 -35.257 1.00 88.62 211 ASP A C 1
ATOM 1668 O O . ASP A 1 211 ? 22.927 4.125 -35.428 1.00 88.62 211 ASP A O 1
ATOM 1672 N N . LEU A 1 212 ? 21.428 2.915 -34.273 1.00 83.81 212 LEU A N 1
ATOM 1673 C CA . LEU A 1 212 ? 22.377 2.384 -33.303 1.00 83.81 212 LEU A CA 1
ATOM 1674 C C . LEU A 1 212 ? 23.075 1.128 -33.843 1.00 83.81 212 LEU A C 1
ATOM 1676 O O . LEU A 1 212 ? 22.401 0.177 -34.255 1.00 83.81 212 LEU A O 1
ATOM 1680 N N . PRO A 1 213 ? 24.419 1.065 -33.779 1.00 82.00 213 PRO A N 1
ATOM 1681 C CA . PRO A 1 213 ? 25.159 -0.122 -34.180 1.00 82.00 213 PRO A CA 1
ATOM 1682 C C . PRO A 1 213 ? 24.714 -1.336 -33.352 1.00 82.00 213 PRO A C 1
ATOM 1684 O O . PRO A 1 213 ? 24.471 -1.249 -32.148 1.00 82.00 213 PRO A O 1
ATOM 1687 N N . SER A 1 214 ? 24.580 -2.488 -34.010 1.00 76.56 214 SER A N 1
ATOM 1688 C CA . SER A 1 214 ? 24.047 -3.718 -33.397 1.00 76.56 214 SER A CA 1
ATOM 1689 C C . SER A 1 214 ? 25.024 -4.421 -32.447 1.00 76.56 214 SER A C 1
ATOM 1691 O O . SER A 1 214 ? 24.656 -5.397 -31.809 1.00 76.56 214 SER A O 1
ATOM 1693 N N . ASP A 1 215 ? 26.261 -3.937 -32.354 1.00 77.00 215 ASP A N 1
ATOM 1694 C CA . ASP A 1 215 ? 27.411 -4.781 -32.013 1.00 77.00 215 ASP A CA 1
ATOM 1695 C C . ASP A 1 215 ? 27.833 -4.743 -30.535 1.00 77.00 215 ASP A C 1
ATOM 1697 O O . ASP A 1 215 ? 28.819 -5.371 -30.158 1.00 77.00 215 ASP A O 1
ATOM 1701 N N . ARG A 1 216 ? 27.137 -3.978 -29.681 1.00 70.75 216 ARG A N 1
ATOM 1702 C CA . ARG A 1 216 ? 27.545 -3.803 -28.273 1.00 70.75 216 ARG A CA 1
ATOM 1703 C C . ARG A 1 216 ? 26.460 -4.052 -27.241 1.00 70.75 216 ARG A C 1
ATOM 1705 O O . ARG A 1 216 ? 26.735 -4.754 -26.275 1.00 70.75 216 ARG A O 1
ATOM 1712 N N . ASP A 1 217 ? 25.257 -3.541 -27.468 1.00 83.06 217 ASP A N 1
ATOM 1713 C CA . ASP A 1 217 ? 24.175 -3.623 -26.488 1.00 83.06 217 ASP A CA 1
ATOM 1714 C C . ASP A 1 217 ? 22.978 -4.389 -27.057 1.00 83.06 217 ASP A C 1
ATOM 1716 O O . ASP A 1 217 ? 22.547 -4.182 -28.209 1.00 83.06 217 ASP A O 1
ATOM 1720 N N . THR A 1 218 ? 22.430 -5.289 -26.237 1.00 90.62 218 THR A N 1
ATOM 1721 C CA . THR A 1 218 ? 21.187 -5.983 -26.571 1.00 90.62 218 THR A CA 1
ATOM 1722 C C . THR A 1 218 ? 20.035 -4.974 -26.619 1.00 90.62 218 THR A C 1
ATOM 1724 O O . THR A 1 218 ? 20.090 -3.902 -26.014 1.00 90.62 218 THR A O 1
ATOM 1727 N N . THR A 1 219 ? 18.969 -5.280 -27.365 1.00 91.88 219 THR A N 1
ATOM 1728 C CA . THR A 1 219 ? 17.778 -4.408 -27.383 1.00 91.88 219 THR A CA 1
ATOM 1729 C C . THR A 1 219 ? 17.180 -4.250 -25.980 1.00 91.88 219 THR A C 1
ATOM 1731 O O . THR A 1 219 ? 16.659 -3.184 -25.667 1.00 91.88 219 THR A O 1
ATOM 1734 N N . GLU A 1 220 ? 17.298 -5.277 -25.137 1.00 92.69 220 GLU A N 1
ATOM 1735 C CA . GLU A 1 220 ? 16.857 -5.264 -23.739 1.00 92.69 220 GLU A CA 1
ATOM 1736 C C . GLU A 1 220 ? 17.689 -4.297 -22.892 1.00 92.69 220 GLU A C 1
ATOM 1738 O O . GLU A 1 220 ? 17.128 -3.477 -22.171 1.00 92.69 220 GLU A O 1
ATOM 1743 N N . ASP A 1 221 ? 19.019 -4.318 -23.029 1.00 92.69 221 ASP A N 1
ATOM 1744 C CA . ASP A 1 221 ? 19.894 -3.385 -22.309 1.00 92.69 221 ASP A CA 1
ATOM 1745 C C . ASP A 1 221 ? 19.584 -1.933 -22.683 1.00 92.69 221 ASP A C 1
ATOM 1747 O O . ASP A 1 221 ? 19.490 -1.065 -21.815 1.00 92.69 221 ASP A O 1
ATOM 1751 N N . LEU A 1 222 ? 19.362 -1.677 -23.975 1.00 92.44 222 LEU A N 1
ATOM 1752 C CA . LEU A 1 222 ? 18.960 -0.360 -24.465 1.00 92.44 222 LEU A CA 1
ATOM 1753 C C . LEU A 1 222 ? 17.586 0.059 -23.925 1.00 92.44 222 LEU A C 1
ATOM 1755 O O . LEU A 1 222 ? 17.406 1.229 -23.592 1.00 92.44 222 LEU A O 1
ATOM 1759 N N . ALA A 1 223 ? 16.637 -0.874 -23.805 1.00 94.44 223 ALA A N 1
ATOM 1760 C CA . ALA A 1 223 ? 15.326 -0.604 -23.220 1.00 94.44 223 ALA A CA 1
ATOM 1761 C C . ALA A 1 223 ? 15.439 -0.229 -21.735 1.00 94.44 223 ALA A C 1
ATOM 1763 O O . ALA A 1 223 ? 14.860 0.768 -21.309 1.00 94.44 223 ALA A O 1
ATOM 1764 N N . LEU A 1 224 ? 16.242 -0.975 -20.970 1.00 94.62 224 LEU A N 1
ATOM 1765 C CA . LEU A 1 224 ? 16.478 -0.718 -19.549 1.00 94.62 224 LEU A CA 1
ATOM 1766 C C . LEU A 1 224 ? 17.222 0.597 -19.303 1.00 94.62 224 LEU A C 1
ATOM 1768 O O . LEU A 1 224 ? 16.955 1.279 -18.316 1.00 94.62 224 LEU A O 1
ATOM 1772 N N . LEU A 1 225 ? 18.148 0.981 -20.184 1.00 92.56 225 LEU A N 1
ATOM 1773 C CA . LEU A 1 225 ? 18.806 2.291 -20.121 1.00 92.56 225 LEU A CA 1
ATOM 1774 C C . LEU A 1 225 ? 17.864 3.437 -20.518 1.00 92.56 225 LEU A C 1
ATOM 1776 O O . LEU A 1 225 ? 18.052 4.562 -20.060 1.00 92.56 225 LEU A O 1
ATOM 1780 N N . ALA A 1 226 ? 16.852 3.158 -21.342 1.00 93.50 226 ALA A N 1
ATOM 1781 C CA . ALA A 1 226 ? 15.843 4.130 -21.752 1.00 93.50 226 ALA A CA 1
ATOM 1782 C C . ALA A 1 226 ? 14.719 4.336 -20.719 1.00 93.50 226 ALA A C 1
ATOM 1784 O O . ALA A 1 226 ? 13.939 5.279 -20.868 1.00 93.50 226 ALA A O 1
ATOM 1785 N N . CYS A 1 227 ? 14.630 3.501 -19.676 1.00 94.88 227 CYS A N 1
ATOM 1786 C CA . CYS A 1 227 ? 13.706 3.690 -18.556 1.00 94.88 227 CYS A CA 1
ATOM 1787 C C . CYS A 1 227 ? 13.864 5.084 -17.928 1.00 94.88 227 CYS A C 1
ATOM 1789 O O . CYS A 1 227 ? 14.973 5.581 -17.713 1.00 94.88 227 CYS A O 1
ATOM 1791 N N . ARG A 1 228 ? 12.750 5.721 -17.577 1.00 94.88 228 ARG A N 1
ATOM 1792 C CA . ARG A 1 228 ? 12.706 7.049 -16.945 1.00 94.88 228 ARG A CA 1
ATOM 1793 C C . ARG A 1 228 ? 13.490 7.089 -15.638 1.00 94.88 228 ARG A C 1
ATOM 1795 O O . ARG A 1 228 ? 14.275 8.008 -15.413 1.00 94.88 228 ARG A O 1
ATOM 1802 N N . LEU A 1 229 ? 13.349 6.064 -14.805 1.00 95.19 229 LEU A N 1
ATOM 1803 C CA . LEU A 1 229 ? 14.034 5.942 -13.522 1.00 95.19 229 LEU A CA 1
ATOM 1804 C C . LEU A 1 229 ? 15.546 5.753 -13.669 1.00 95.19 229 LEU A C 1
ATOM 1806 O O . LEU A 1 229 ? 16.283 6.159 -12.769 1.00 95.19 229 LEU A O 1
ATOM 1810 N N . ALA A 1 230 ? 16.017 5.219 -14.801 1.00 94.38 230 ALA A N 1
ATOM 1811 C CA . ALA A 1 230 ? 17.443 5.072 -15.092 1.00 94.38 230 ALA A CA 1
ATOM 1812 C C . ALA A 1 230 ? 18.148 6.430 -15.255 1.00 94.38 230 ALA A C 1
ATOM 1814 O O . ALA A 1 230 ? 19.345 6.555 -14.967 1.00 94.38 230 ALA A O 1
ATOM 1815 N N . HIS A 1 231 ? 17.414 7.457 -15.696 1.00 91.44 231 HIS A N 1
ATOM 1816 C CA . HIS A 1 231 ? 17.950 8.791 -15.933 1.00 91.44 231 HIS A CA 1
ATOM 1817 C C . HIS A 1 231 ? 18.323 9.463 -14.608 1.00 91.44 231 HIS A C 1
ATOM 1819 O O . HIS A 1 231 ? 17.487 9.644 -13.721 1.00 91.44 231 HIS A O 1
ATOM 1825 N N . GLY A 1 232 ? 19.600 9.833 -14.481 1.00 87.50 232 GLY A N 1
ATOM 1826 C CA . GLY A 1 232 ? 20.142 10.473 -13.282 1.00 87.50 232 GLY A CA 1
ATOM 1827 C C . GLY A 1 232 ? 20.293 9.543 -12.075 1.00 87.50 232 GLY A C 1
ATOM 1828 O O . GLY A 1 232 ? 20.656 10.021 -11.003 1.00 87.50 232 GLY A O 1
ATOM 1829 N N . HIS A 1 233 ? 20.054 8.237 -12.233 1.00 91.00 233 HIS A N 1
ATOM 1830 C CA . HIS A 1 233 ? 20.190 7.278 -11.143 1.00 91.00 233 HIS A CA 1
ATOM 1831 C C . HIS A 1 233 ? 21.651 7.177 -10.679 1.00 91.00 233 HIS A C 1
ATOM 1833 O O . HIS A 1 233 ? 22.569 7.068 -11.497 1.00 91.00 233 HIS A O 1
ATOM 1839 N N . ALA A 1 234 ? 21.877 7.139 -9.362 1.00 87.31 234 ALA A N 1
ATOM 1840 C CA . ALA A 1 234 ? 23.223 7.100 -8.781 1.00 87.31 234 ALA A CA 1
ATOM 1841 C C . ALA A 1 234 ? 24.078 5.934 -9.318 1.00 87.31 234 ALA A C 1
ATOM 1843 O O . ALA A 1 234 ? 25.260 6.107 -9.593 1.00 87.31 234 ALA A O 1
ATOM 1844 N N . SER A 1 235 ? 23.466 4.767 -9.542 1.00 84.81 235 SER A N 1
ATOM 1845 C CA . SER A 1 235 ? 24.135 3.591 -10.126 1.00 84.81 235 SER A CA 1
ATOM 1846 C C . SER A 1 235 ? 24.618 3.766 -11.575 1.00 84.81 235 SER A C 1
ATOM 1848 O O . SER A 1 235 ? 25.530 3.046 -11.981 1.00 84.81 235 SER A O 1
ATOM 1850 N N . ASN A 1 236 ? 24.025 4.689 -12.343 1.00 82.38 236 ASN A N 1
ATOM 1851 C CA . ASN A 1 236 ? 24.403 4.979 -13.734 1.00 82.38 236 ASN A CA 1
ATOM 1852 C C . ASN A 1 236 ? 25.414 6.122 -13.847 1.00 82.38 236 ASN A C 1
ATOM 1854 O O . ASN A 1 236 ? 26.156 6.197 -14.828 1.00 82.38 236 ASN A O 1
ATOM 1858 N N . ASN A 1 237 ? 25.479 6.993 -12.840 1.00 71.19 237 ASN A N 1
ATOM 1859 C CA . ASN A 1 237 ? 26.451 8.073 -12.781 1.00 71.19 237 ASN A CA 1
ATOM 1860 C C . ASN A 1 237 ? 27.812 7.485 -12.398 1.00 71.19 237 ASN A C 1
ATOM 1862 O O . ASN A 1 237 ? 28.214 7.506 -11.238 1.00 71.19 237 ASN A O 1
ATOM 1866 N N . GLY A 1 238 ? 28.508 6.910 -13.379 1.00 56.44 238 GLY A N 1
ATOM 1867 C CA . GLY A 1 238 ? 29.865 6.404 -13.231 1.00 56.44 238 GLY A CA 1
ATOM 1868 C C . GLY A 1 238 ? 30.825 7.514 -12.811 1.00 56.44 238 GLY A C 1
ATOM 1869 O O . GLY A 1 238 ? 31.476 8.129 -13.650 1.00 56.44 238 GLY A O 1
ATOM 1870 N N . THR A 1 239 ? 30.956 7.745 -11.507 1.00 44.06 239 THR A N 1
ATOM 1871 C CA . THR A 1 239 ? 32.097 8.429 -10.904 1.00 44.06 239 THR A CA 1
ATOM 1872 C C . THR A 1 239 ? 33.323 7.531 -11.038 1.00 44.06 239 THR A C 1
ATOM 1874 O O . THR A 1 239 ? 33.754 6.856 -10.108 1.00 44.06 239 THR A O 1
ATOM 1877 N N . GLY A 1 240 ? 33.900 7.516 -12.237 1.00 40.88 240 GLY A N 1
ATOM 1878 C CA . GLY A 1 240 ? 35.335 7.324 -12.371 1.00 40.88 240 GLY A CA 1
ATOM 1879 C C . GLY A 1 240 ? 36.026 8.647 -12.023 1.00 40.88 240 GLY A C 1
ATOM 1880 O O . GLY A 1 240 ? 35.709 9.658 -12.650 1.00 40.88 240 GLY A O 1
ATOM 1881 N N . PRO A 1 241 ? 36.952 8.693 -11.050 1.00 48.84 241 PRO A N 1
ATOM 1882 C CA . PRO A 1 241 ? 37.896 9.790 -10.959 1.00 48.84 241 PRO A CA 1
ATOM 1883 C C . PRO A 1 241 ? 38.930 9.582 -12.071 1.00 48.84 241 PRO A C 1
ATOM 1885 O O . PRO A 1 241 ? 39.823 8.747 -11.954 1.00 48.84 241 PRO A O 1
ATOM 1888 N N . SER A 1 242 ? 38.795 10.313 -13.171 1.00 46.31 242 SER A N 1
ATOM 1889 C CA . SER A 1 242 ? 39.897 10.511 -14.111 1.00 46.31 242 SER A CA 1
ATOM 1890 C C . SER A 1 242 ? 39.983 11.996 -14.442 1.00 46.31 242 SER A C 1
ATOM 1892 O O . SER A 1 242 ? 39.256 12.495 -15.295 1.00 46.31 242 SER A O 1
ATOM 1894 N N . ASP A 1 243 ? 40.808 12.679 -13.651 1.00 49.53 243 ASP A N 1
ATOM 1895 C CA . ASP A 1 243 ? 41.553 13.908 -13.922 1.00 49.53 243 ASP A CA 1
ATOM 1896 C C . ASP A 1 243 ? 41.060 14.823 -15.054 1.00 49.53 243 ASP A C 1
ATOM 1898 O O . ASP A 1 243 ? 41.293 14.561 -16.230 1.00 49.53 243 ASP A O 1
ATOM 1902 N N . ALA A 1 244 ? 40.527 15.989 -14.683 1.00 41.69 244 ALA A N 1
ATOM 1903 C CA . ALA A 1 244 ? 41.148 17.268 -15.041 1.00 41.69 244 ALA A CA 1
ATOM 1904 C C . ALA A 1 244 ? 40.367 18.435 -14.428 1.00 41.69 244 ALA A C 1
ATOM 1906 O O . ALA A 1 244 ? 39.209 18.700 -14.747 1.00 41.69 244 ALA A O 1
ATOM 1907 N N . ALA A 1 245 ? 41.059 19.184 -13.575 1.00 49.03 245 ALA A N 1
ATOM 1908 C CA . ALA A 1 245 ? 40.728 20.562 -13.278 1.00 49.03 245 ALA A CA 1
ATOM 1909 C C . ALA A 1 245 ? 40.608 21.372 -14.579 1.00 49.03 245 ALA A C 1
ATOM 1911 O O . ALA A 1 245 ? 41.547 21.368 -15.367 1.00 49.03 245 ALA A O 1
ATOM 1912 N N . THR A 1 246 ? 39.497 22.089 -14.777 1.00 39.81 246 THR A N 1
ATOM 1913 C CA . THR A 1 246 ? 39.434 23.423 -15.410 1.00 39.81 246 THR A CA 1
ATOM 1914 C C . THR A 1 246 ? 38.039 24.025 -15.170 1.00 39.81 246 THR A C 1
ATOM 1916 O O . THR A 1 246 ? 37.063 23.692 -15.828 1.00 39.81 246 THR A O 1
ATOM 1919 N N . THR A 1 247 ? 37.973 24.882 -14.152 1.00 41.84 247 THR A N 1
ATOM 1920 C CA . THR A 1 247 ? 37.477 26.270 -14.223 1.00 41.84 247 THR A CA 1
ATOM 1921 C C . THR A 1 247 ? 36.101 26.548 -14.865 1.00 41.84 247 THR A C 1
ATOM 1923 O O . THR A 1 247 ? 35.975 26.735 -16.065 1.00 41.84 247 THR A O 1
ATOM 1926 N N . SER A 1 248 ? 35.103 26.695 -13.985 1.00 46.72 248 SER A N 1
ATOM 1927 C CA . SER A 1 248 ? 34.031 27.717 -13.938 1.00 46.72 248 SER A CA 1
ATOM 1928 C C . SER A 1 248 ? 33.272 28.193 -15.197 1.00 46.72 248 SER A C 1
ATOM 1930 O O . SER A 1 248 ? 33.836 28.826 -16.080 1.00 46.72 248 SER A O 1
ATOM 1932 N N . SER A 1 249 ? 31.938 28.163 -15.039 1.00 42.31 249 SER A N 1
ATOM 1933 C CA . SER A 1 249 ? 30.931 29.150 -15.484 1.00 42.31 249 SER A CA 1
ATOM 1934 C C . SER A 1 249 ? 30.668 29.313 -16.985 1.00 42.31 249 SER A C 1
ATOM 1936 O O . SER A 1 249 ? 31.456 29.905 -17.713 1.00 42.31 249 SER A O 1
ATOM 1938 N N . SER A 1 250 ? 29.450 28.980 -17.420 1.00 37.31 250 SER A N 1
ATOM 1939 C CA . SER A 1 250 ? 28.484 30.010 -17.841 1.00 37.31 250 SER A CA 1
ATOM 1940 C C . SER A 1 250 ? 27.150 29.417 -18.299 1.00 37.31 250 SER A C 1
ATOM 1942 O O . SER A 1 250 ? 27.038 28.319 -18.833 1.00 37.31 250 SER A O 1
ATOM 1944 N N . ILE A 1 251 ? 26.124 30.206 -18.014 1.00 47.56 251 ILE A N 1
ATOM 1945 C CA . ILE A 1 251 ? 24.708 30.049 -18.310 1.00 47.56 251 ILE A CA 1
ATOM 1946 C C . ILE A 1 251 ? 24.472 29.899 -19.819 1.00 47.56 251 ILE A C 1
ATOM 1948 O O . ILE A 1 251 ? 24.919 30.731 -20.604 1.00 47.56 251 ILE A O 1
ATOM 1952 N N . SER A 1 252 ? 23.668 28.916 -20.225 1.00 37.41 252 SER A N 1
ATOM 1953 C CA . SER A 1 252 ? 22.871 29.006 -21.456 1.00 37.41 252 SER A CA 1
ATOM 1954 C C . SER A 1 252 ? 21.605 28.150 -21.352 1.00 37.41 252 SER A C 1
ATOM 1956 O O . SER A 1 252 ? 21.630 26.926 -21.417 1.00 37.41 252 SER A O 1
ATOM 1958 N N . LYS A 1 253 ? 20.468 28.835 -21.198 1.00 46.84 253 LYS A N 1
ATOM 1959 C CA . LYS A 1 253 ? 19.128 28.336 -21.526 1.00 46.84 253 LYS A CA 1
ATOM 1960 C C . LYS A 1 253 ? 18.998 28.309 -23.050 1.00 46.84 253 LYS A C 1
ATOM 1962 O O . LYS A 1 253 ? 18.905 29.393 -23.610 1.00 46.84 253 LYS A O 1
ATOM 1967 N N . THR A 1 254 ? 18.911 27.136 -23.687 1.00 32.56 254 THR A N 1
ATOM 1968 C CA . THR A 1 254 ? 18.149 26.960 -24.945 1.00 32.56 254 THR A CA 1
ATOM 1969 C C . THR A 1 254 ? 17.757 25.491 -25.179 1.00 32.56 254 THR A C 1
ATOM 1971 O O . THR A 1 254 ? 18.606 24.615 -25.120 1.00 32.56 254 THR A O 1
ATOM 1974 N N . ALA A 1 255 ? 16.466 25.290 -25.471 1.00 33.31 255 ALA A N 1
ATOM 1975 C CA . ALA A 1 255 ? 15.808 24.235 -26.257 1.00 33.31 255 ALA A CA 1
ATOM 1976 C C . ALA A 1 255 ? 16.099 22.736 -26.011 1.00 33.31 255 ALA A C 1
ATOM 1978 O O . ALA A 1 255 ? 17.157 22.195 -26.318 1.00 33.31 255 ALA A O 1
ATOM 1979 N N . MET A 1 256 ? 15.023 22.051 -25.610 1.00 39.12 256 MET A N 1
ATOM 1980 C CA . MET A 1 256 ? 14.816 20.606 -25.684 1.00 39.12 256 MET A CA 1
ATOM 1981 C C . MET A 1 256 ? 15.118 20.068 -27.090 1.00 39.12 256 MET A C 1
ATOM 1983 O O . MET A 1 256 ? 14.403 20.361 -28.045 1.00 39.12 256 MET A O 1
ATOM 1987 N N . THR A 1 257 ? 16.128 19.212 -27.192 1.00 33.72 257 THR A N 1
ATOM 1988 C CA . THR A 1 257 ? 16.182 18.137 -28.188 1.00 33.72 257 THR A CA 1
ATOM 1989 C C . THR A 1 257 ? 16.546 16.861 -27.437 1.00 33.72 257 THR A C 1
ATOM 1991 O O . THR A 1 257 ? 17.622 16.737 -26.857 1.00 33.72 257 THR A O 1
ATOM 1994 N N . ALA A 1 258 ? 15.584 15.942 -27.363 1.00 41.25 258 ALA A N 1
ATOM 1995 C CA . ALA A 1 258 ? 15.725 14.635 -26.740 1.00 41.25 258 ALA A CA 1
ATOM 1996 C C . ALA A 1 258 ? 16.563 13.729 -27.655 1.00 41.25 258 ALA A C 1
ATOM 1998 O O . ALA A 1 258 ? 16.037 12.955 -28.445 1.00 41.25 258 ALA A O 1
ATOM 1999 N N . ALA A 1 259 ? 17.878 13.882 -27.579 1.00 40.00 259 ALA A N 1
ATOM 2000 C CA . ALA A 1 259 ? 18.859 12.944 -28.109 1.00 40.00 259 ALA A CA 1
ATOM 2001 C C . ALA A 1 259 ? 20.036 12.922 -27.126 1.00 40.00 259 ALA A C 1
ATOM 2003 O O . ALA A 1 259 ? 21.137 13.384 -27.414 1.00 40.00 259 ALA A O 1
ATOM 2004 N N . GLY A 1 260 ? 19.759 12.468 -25.900 1.00 41.34 260 GLY A N 1
ATOM 2005 C CA . GLY A 1 260 ? 20.797 12.201 -24.915 1.00 41.34 260 GLY A CA 1
ATOM 2006 C C . GLY A 1 260 ? 21.661 11.059 -25.430 1.00 41.34 260 GLY A C 1
ATOM 2007 O O . GLY A 1 260 ? 21.184 9.934 -25.555 1.00 41.34 260 GLY A O 1
ATOM 2008 N N . GLY A 1 261 ? 22.913 11.360 -25.775 1.00 42.19 261 GLY A N 1
ATOM 2009 C CA . GLY A 1 261 ? 23.898 10.351 -26.136 1.00 42.19 261 GLY A CA 1
ATOM 2010 C C . GLY A 1 261 ? 24.053 9.369 -24.982 1.00 42.19 261 GLY A C 1
ATOM 2011 O O . GLY A 1 261 ? 24.613 9.721 -23.946 1.00 42.19 261 GLY A O 1
ATOM 2012 N N . ALA A 1 262 ? 23.535 8.155 -25.165 1.00 50.00 262 ALA A N 1
ATOM 2013 C CA . ALA A 1 262 ? 23.778 7.029 -24.282 1.00 50.00 262 ALA A CA 1
ATOM 2014 C C . ALA A 1 262 ? 25.279 6.726 -24.332 1.00 50.00 262 ALA A C 1
ATOM 2016 O O . ALA A 1 262 ? 25.775 6.038 -25.224 1.00 50.00 262 ALA A O 1
ATOM 2017 N N . THR A 1 263 ? 26.042 7.315 -23.415 1.00 50.19 263 THR A N 1
ATOM 2018 C CA . THR A 1 263 ? 27.391 6.839 -23.146 1.00 50.19 263 THR A CA 1
ATOM 2019 C C . THR A 1 263 ? 27.251 5.392 -22.681 1.00 50.19 263 THR A C 1
ATOM 2021 O O . THR A 1 263 ? 26.306 5.064 -21.969 1.00 50.19 263 THR A O 1
ATOM 2024 N N . SER A 1 264 ? 28.146 4.518 -23.148 1.00 58.91 264 SER A N 1
ATOM 2025 C CA . SER A 1 264 ? 28.194 3.067 -22.889 1.00 58.91 264 SER A CA 1
ATOM 2026 C C . SER A 1 264 ? 28.439 2.760 -21.397 1.00 58.91 264 SER A C 1
ATOM 2028 O O . SER A 1 264 ? 29.445 2.157 -21.019 1.00 58.91 264 SER A O 1
ATOM 2030 N N . GLY A 1 265 ? 27.559 3.242 -20.525 1.00 65.12 265 GLY A N 1
ATOM 2031 C CA . GLY A 1 265 ? 27.562 2.998 -19.100 1.00 65.12 265 GLY A CA 1
ATOM 2032 C C . GLY A 1 265 ? 27.181 1.550 -18.853 1.00 65.12 265 GLY A C 1
ATOM 2033 O O . GLY A 1 265 ? 26.215 1.039 -19.410 1.00 65.12 265 GLY A O 1
ATOM 2034 N N . LYS A 1 266 ? 27.962 0.869 -18.016 1.00 81.75 266 LYS A N 1
ATOM 2035 C CA . LYS A 1 266 ? 27.633 -0.483 -17.574 1.00 81.75 266 LYS A CA 1
ATOM 2036 C C . LYS A 1 266 ? 26.261 -0.450 -16.898 1.00 81.75 266 LYS A C 1
ATOM 2038 O O . LYS A 1 266 ? 26.129 0.189 -15.858 1.00 81.75 266 LYS A O 1
ATOM 2043 N N . LEU A 1 267 ? 25.289 -1.155 -17.469 1.00 86.56 267 LEU A N 1
ATOM 2044 C CA . LEU A 1 267 ? 23.939 -1.266 -16.932 1.00 86.56 267 LEU A CA 1
ATOM 2045 C C . LEU A 1 267 ? 23.982 -1.846 -15.510 1.00 86.56 267 LEU A C 1
ATOM 2047 O O . LEU A 1 267 ? 24.462 -2.962 -15.294 1.00 86.56 267 LEU A O 1
ATOM 2051 N N . ARG A 1 268 ? 23.523 -1.062 -14.529 1.00 90.88 268 ARG A N 1
ATOM 2052 C CA . ARG A 1 268 ? 23.461 -1.455 -13.112 1.00 90.88 268 ARG A CA 1
ATOM 2053 C C . ARG A 1 268 ? 22.134 -1.013 -12.494 1.00 90.88 268 ARG A C 1
ATOM 2055 O O . ARG A 1 268 ? 22.123 -0.015 -11.768 1.00 90.88 268 ARG A O 1
ATOM 2062 N N . PRO A 1 269 ? 21.035 -1.732 -12.781 1.00 91.69 269 PRO A N 1
ATOM 2063 C CA . PRO A 1 269 ? 19.751 -1.472 -12.159 1.00 91.69 269 PRO A CA 1
ATOM 2064 C C . PRO A 1 269 ? 19.883 -1.527 -10.644 1.00 91.69 269 PRO A C 1
ATOM 2066 O O . PRO A 1 269 ? 20.711 -2.254 -10.088 1.00 91.69 269 PRO A O 1
ATOM 2069 N N . GLY A 1 270 ? 19.114 -0.691 -9.972 1.00 93.69 270 GLY A N 1
ATOM 2070 C CA . GLY A 1 270 ? 19.180 -0.566 -8.534 1.00 93.69 270 GLY A CA 1
ATOM 2071 C C . GLY A 1 270 ? 18.022 0.249 -8.007 1.00 93.69 270 GLY A C 1
ATOM 2072 O O . GLY A 1 270 ? 17.157 0.692 -8.760 1.00 93.69 270 GLY A O 1
ATOM 2073 N N . VAL A 1 271 ? 18.039 0.430 -6.693 1.00 95.81 271 VAL A N 1
ATOM 2074 C CA . VAL A 1 271 ? 17.025 1.191 -5.979 1.00 95.81 271 VAL A CA 1
ATOM 2075 C C . VAL A 1 271 ? 17.635 2.440 -5.360 1.00 95.81 271 VAL A C 1
ATOM 2077 O O . VAL A 1 271 ? 18.643 2.369 -4.650 1.00 95.81 271 VAL A O 1
ATOM 2080 N N . GLU A 1 272 ? 17.006 3.576 -5.626 1.00 95.62 272 GLU A N 1
ATOM 2081 C CA . GLU A 1 272 ? 17.256 4.848 -4.964 1.00 95.62 272 GLU A CA 1
ATOM 2082 C C . GLU A 1 272 ? 16.303 4.996 -3.773 1.00 95.62 272 GLU A C 1
ATOM 2084 O O . GLU A 1 272 ? 15.114 4.675 -3.859 1.00 95.62 272 GLU A O 1
ATOM 2089 N N . GLU A 1 273 ? 16.824 5.465 -2.643 1.00 95.19 273 GLU A N 1
ATOM 2090 C CA . GLU A 1 273 ? 16.026 5.743 -1.452 1.00 95.19 273 GLU A CA 1
ATOM 2091 C C . GLU A 1 273 ? 15.957 7.255 -1.244 1.00 95.19 273 GLU A C 1
ATOM 2093 O O . GLU A 1 273 ? 16.992 7.914 -1.163 1.00 95.19 273 GLU A O 1
ATOM 2098 N N . VAL A 1 274 ? 14.742 7.800 -1.175 1.00 95.25 274 VAL A N 1
ATOM 2099 C CA . VAL A 1 274 ? 14.489 9.239 -1.060 1.00 95.25 274 VAL A CA 1
ATOM 2100 C C . VAL A 1 274 ? 13.586 9.492 0.140 1.00 95.25 274 VAL A C 1
ATOM 2102 O O . VAL A 1 274 ? 12.435 9.069 0.156 1.00 95.25 274 VAL A O 1
ATOM 2105 N N . GLU A 1 275 ? 14.095 10.173 1.164 1.00 91.81 275 GLU A N 1
ATOM 2106 C CA . GLU A 1 275 ? 13.360 10.372 2.422 1.00 91.81 275 GLU A CA 1
ATOM 2107 C C . GLU A 1 275 ? 12.363 11.541 2.342 1.00 91.81 275 GLU A C 1
ATOM 2109 O O . GLU A 1 275 ? 11.187 11.422 2.721 1.00 91.81 275 GLU A O 1
ATOM 2114 N N . ALA A 1 276 ? 12.821 12.685 1.828 1.00 93.50 276 ALA A N 1
ATOM 2115 C CA . ALA A 1 276 ? 12.022 13.899 1.743 1.00 93.50 276 ALA A CA 1
ATOM 2116 C C . ALA A 1 276 ? 11.042 13.841 0.563 1.00 93.50 276 ALA A C 1
ATOM 2118 O O . ALA A 1 276 ? 11.403 13.512 -0.566 1.00 93.50 276 ALA A O 1
ATOM 2119 N N . ILE A 1 277 ? 9.781 14.203 0.814 1.00 92.81 277 ILE A N 1
ATOM 2120 C CA . ILE A 1 277 ? 8.740 14.183 -0.223 1.00 92.81 277 ILE A CA 1
ATOM 2121 C C . ILE A 1 277 ? 9.006 15.212 -1.332 1.00 92.81 277 ILE A C 1
ATOM 2123 O O . ILE A 1 277 ? 8.721 14.942 -2.495 1.00 92.81 277 ILE A O 1
ATOM 2127 N N . SER A 1 278 ? 9.601 16.361 -0.992 1.00 94.38 278 SER A N 1
ATOM 2128 C CA . SER A 1 278 ? 10.032 17.380 -1.958 1.00 94.38 278 SER A CA 1
ATOM 2129 C C . SER A 1 278 ? 11.034 16.815 -2.957 1.00 94.38 278 SER A C 1
ATOM 2131 O O . SER A 1 278 ? 10.901 17.030 -4.162 1.00 94.38 278 SER A O 1
ATOM 2133 N N . ASP A 1 279 ? 11.997 16.053 -2.448 1.00 95.31 279 ASP A N 1
ATOM 2134 C CA . ASP A 1 279 ? 13.096 15.497 -3.226 1.00 95.31 279 ASP A CA 1
ATOM 2135 C C . ASP A 1 279 ? 12.578 14.354 -4.096 1.00 95.31 279 ASP A C 1
ATOM 2137 O O . ASP A 1 279 ? 12.944 14.259 -5.264 1.00 95.31 279 ASP A O 1
ATOM 2141 N N . LEU A 1 280 ? 11.639 13.553 -3.574 1.00 95.38 280 LEU A N 1
ATOM 2142 C CA . LEU A 1 280 ? 10.939 12.527 -4.345 1.00 95.38 280 LEU A CA 1
ATOM 2143 C C . LEU A 1 280 ? 10.185 13.154 -5.523 1.00 95.38 280 LEU A C 1
ATOM 2145 O O . LEU A 1 280 ? 10.368 12.731 -6.661 1.00 95.38 280 LEU A O 1
ATOM 2149 N N . VAL A 1 281 ? 9.379 14.190 -5.282 1.00 95.50 281 VAL A N 1
ATOM 2150 C CA . VAL A 1 281 ? 8.632 14.884 -6.346 1.00 95.50 281 VAL A CA 1
ATOM 2151 C C . VAL A 1 281 ? 9.585 15.502 -7.370 1.00 95.50 281 VAL A C 1
ATOM 2153 O O . VAL A 1 281 ? 9.373 15.369 -8.577 1.00 95.50 281 VAL A O 1
ATOM 2156 N N . GLN A 1 282 ? 10.669 16.138 -6.918 1.00 96.12 282 GLN A N 1
ATOM 2157 C CA . GLN A 1 282 ? 11.690 16.684 -7.810 1.00 96.12 282 GLN A CA 1
ATOM 2158 C C . GLN A 1 282 ? 12.343 15.585 -8.658 1.00 96.12 282 GLN A C 1
ATOM 2160 O O . GLN A 1 282 ? 12.522 15.769 -9.864 1.00 96.12 282 GLN A O 1
ATOM 2165 N N . ARG A 1 283 ? 12.658 14.438 -8.052 1.00 95.56 283 ARG A N 1
ATOM 2166 C CA . ARG A 1 283 ? 13.271 13.285 -8.712 1.00 95.56 283 ARG A CA 1
ATOM 2167 C C . ARG A 1 283 ? 12.346 12.651 -9.751 1.00 95.56 283 ARG A C 1
ATOM 2169 O O . ARG A 1 283 ? 12.799 12.372 -10.861 1.00 95.56 283 ARG A O 1
ATOM 2176 N N . LEU A 1 284 ? 11.065 12.475 -9.427 1.00 95.12 284 LEU A N 1
ATOM 2177 C CA . LEU A 1 284 ? 10.044 11.948 -10.340 1.00 95.12 284 LEU A CA 1
ATOM 2178 C C . LEU A 1 284 ? 9.807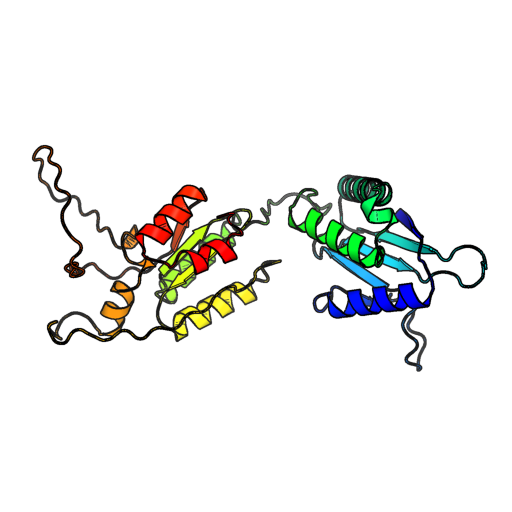 12.894 -11.523 1.00 95.12 284 LEU A C 1
ATOM 2180 O O . LEU A 1 284 ? 9.748 12.453 -12.671 1.00 95.12 284 LEU A O 1
ATOM 2184 N N . ARG A 1 285 ? 9.771 14.208 -11.267 1.00 95.56 285 ARG A N 1
ATOM 2185 C CA . ARG A 1 285 ? 9.688 15.227 -12.320 1.00 95.56 285 ARG A CA 1
ATOM 2186 C C . ARG A 1 285 ? 10.922 15.213 -13.223 1.00 95.56 285 ARG A C 1
ATOM 2188 O O . ARG A 1 285 ? 10.776 15.284 -14.439 1.00 95.56 285 ARG A O 1
ATOM 2195 N N . ALA A 1 286 ? 12.122 15.091 -12.653 1.00 94.19 286 ALA A N 1
ATOM 2196 C CA . ALA A 1 286 ? 13.369 15.007 -13.415 1.00 94.19 286 ALA A CA 1
ATOM 2197 C C . ALA A 1 286 ? 13.456 13.730 -14.272 1.00 94.19 286 ALA A C 1
ATOM 2199 O O . ALA A 1 286 ? 13.996 13.775 -15.373 1.00 94.19 286 ALA A O 1
ATOM 2200 N N . ALA A 1 287 ? 12.881 12.620 -13.798 1.00 93.62 287 ALA A N 1
ATOM 2201 C CA . ALA A 1 287 ? 12.732 11.381 -14.564 1.00 93.62 287 ALA A CA 1
ATOM 2202 C C . ALA A 1 287 ? 11.674 11.479 -15.681 1.00 93.62 287 ALA A C 1
ATOM 2204 O O . ALA A 1 287 ? 11.612 10.619 -16.554 1.00 93.62 287 ALA A O 1
ATOM 2205 N N . GLY A 1 288 ? 10.816 12.504 -15.661 1.00 93.75 288 GLY A N 1
ATOM 2206 C CA . GLY A 1 288 ? 9.698 12.631 -16.594 1.00 93.75 288 GLY A CA 1
ATOM 2207 C C . GLY A 1 288 ? 8.529 11.693 -16.279 1.00 93.75 288 GLY A C 1
ATOM 2208 O O . GLY A 1 288 ? 7.790 11.314 -17.187 1.00 93.75 288 GLY A O 1
ATOM 2209 N N . VAL A 1 289 ? 8.349 11.284 -15.019 1.00 92.25 289 VAL A N 1
ATOM 2210 C CA . VAL A 1 289 ? 7.134 10.576 -14.582 1.00 92.25 289 VAL A CA 1
ATOM 2211 C C . VAL A 1 289 ? 5.956 11.566 -14.621 1.00 92.25 289 VAL A C 1
ATOM 2213 O O . VAL A 1 289 ? 6.122 12.702 -14.163 1.00 92.25 289 VAL A O 1
ATOM 2216 N N . PRO A 1 290 ? 4.786 11.210 -15.185 1.00 92.25 290 PRO A N 1
ATOM 2217 C CA . PRO A 1 290 ? 3.657 12.127 -15.291 1.00 92.25 290 PRO A CA 1
ATOM 2218 C C . PRO A 1 290 ? 3.150 12.524 -13.906 1.00 92.25 290 PRO A C 1
ATOM 2220 O O . PRO A 1 290 ? 3.004 11.684 -1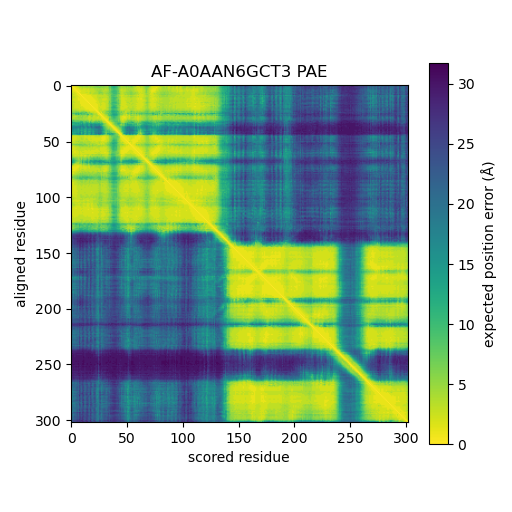3.023 1.00 92.25 290 PRO A O 1
ATOM 2223 N N . GLU A 1 291 ? 2.853 13.811 -13.726 1.00 93.19 291 GLU A N 1
ATOM 2224 C CA . GLU A 1 291 ? 2.473 14.365 -12.419 1.00 93.19 291 GLU A CA 1
ATOM 2225 C C . GLU A 1 291 ? 1.243 13.694 -11.810 1.00 93.19 291 GLU A C 1
ATOM 2227 O O . GLU A 1 291 ? 1.206 13.450 -10.605 1.00 93.19 291 GLU A O 1
ATOM 2232 N N . LEU A 1 292 ? 0.287 13.310 -12.654 1.00 89.56 292 LEU A N 1
ATOM 2233 C CA . LEU A 1 292 ? -0.924 12.615 -12.233 1.00 89.56 292 LEU A CA 1
ATOM 2234 C C . LEU A 1 292 ? -0.619 11.287 -11.517 1.00 89.56 292 LEU A C 1
ATOM 2236 O O . LEU A 1 292 ? -1.249 10.996 -10.505 1.00 89.56 292 LEU A O 1
ATOM 2240 N N . GLU A 1 293 ? 0.377 10.526 -11.988 1.00 87.88 293 GLU A N 1
ATOM 2241 C CA . GLU A 1 293 ? 0.683 9.187 -11.460 1.00 87.88 293 GLU A CA 1
ATOM 2242 C C . GLU A 1 293 ? 1.161 9.232 -10.005 1.00 87.88 293 GLU A C 1
ATOM 2244 O O . GLU A 1 293 ? 0.786 8.380 -9.201 1.00 87.88 293 GLU A O 1
ATOM 2249 N N . TYR A 1 294 ? 1.968 10.234 -9.640 1.00 89.56 294 TYR A N 1
ATOM 2250 C CA . TYR A 1 294 ? 2.476 10.349 -8.271 1.00 89.56 294 TYR A CA 1
ATOM 2251 C C . TYR A 1 294 ? 1.647 11.271 -7.380 1.00 89.56 294 TYR A C 1
ATOM 2253 O O . TYR A 1 294 ? 1.655 11.084 -6.168 1.00 89.56 294 TYR A O 1
ATOM 2261 N N . THR A 1 295 ? 0.913 12.235 -7.937 1.00 90.19 295 THR A N 1
ATOM 2262 C CA . THR A 1 295 ? 0.043 13.126 -7.150 1.00 90.19 295 THR A CA 1
ATOM 2263 C C . THR A 1 295 ? -1.084 12.343 -6.487 1.00 90.19 295 THR A C 1
ATOM 2265 O O . THR A 1 295 ? -1.305 12.495 -5.285 1.00 90.19 295 THR A O 1
ATOM 2268 N N . GLU A 1 296 ? -1.742 11.456 -7.241 1.00 83.44 296 GLU A N 1
ATOM 2269 C CA . GLU A 1 296 ? -2.791 1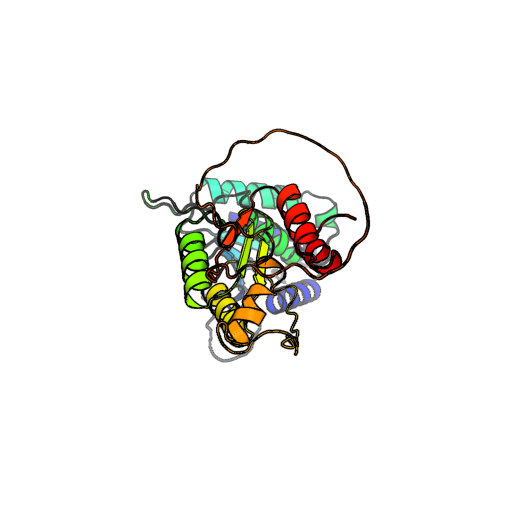0.581 -6.714 1.00 83.44 296 GLU A CA 1
ATOM 2270 C C . GLU A 1 296 ? -2.215 9.568 -5.715 1.00 83.44 296 GLU A C 1
ATOM 2272 O O . GLU A 1 296 ? -2.732 9.411 -4.611 1.00 83.44 296 GLU A O 1
ATOM 2277 N N . ALA A 1 297 ? -1.090 8.930 -6.056 1.00 83.12 297 ALA A N 1
ATOM 2278 C CA . ALA A 1 297 ? -0.472 7.916 -5.204 1.00 83.12 297 ALA A CA 1
ATOM 2279 C C . ALA A 1 297 ? 0.044 8.471 -3.863 1.00 83.12 297 ALA A C 1
ATOM 2281 O O . ALA A 1 297 ? 0.015 7.768 -2.854 1.00 83.12 297 ALA A O 1
ATOM 2282 N N . LEU A 1 298 ? 0.514 9.722 -3.842 1.00 85.94 298 LEU A N 1
ATOM 2283 C CA . LEU A 1 298 ? 1.039 10.388 -2.646 1.00 85.94 298 LEU A CA 1
ATOM 2284 C C . LEU A 1 298 ? -0.003 11.261 -1.925 1.00 85.94 298 LEU A C 1
ATOM 2286 O O . LEU A 1 298 ? 0.334 11.853 -0.899 1.00 85.94 298 LEU A O 1
ATOM 2290 N N . ASN A 1 299 ? -1.241 11.354 -2.430 1.00 84.12 299 ASN A N 1
ATOM 2291 C CA . ASN A 1 299 ? -2.282 12.266 -1.935 1.00 84.12 299 ASN A CA 1
ATOM 2292 C C . ASN A 1 299 ? -1.795 13.724 -1.807 1.00 84.12 299 ASN A C 1
ATOM 2294 O O . ASN A 1 299 ? -2.077 14.414 -0.820 1.00 84.12 299 ASN A O 1
ATOM 2298 N N . LEU A 1 300 ? -1.026 14.200 -2.788 1.00 85.62 300 LEU A N 1
ATOM 2299 C CA . LEU A 1 300 ? -0.546 15.579 -2.796 1.00 85.62 300 LEU A CA 1
ATOM 2300 C C . LEU A 1 300 ? -1.703 16.519 -3.146 1.00 85.62 300 LEU A C 1
ATOM 2302 O O . LEU A 1 300 ? -2.419 16.303 -4.121 1.00 85.62 300 LEU A O 1
ATOM 2306 N N . ARG A 1 301 ? -1.882 17.581 -2.355 1.00 81.00 301 ARG A N 1
ATOM 2307 C CA . ARG A 1 301 ? -2.824 18.655 -2.691 1.00 81.00 301 ARG A CA 1
ATOM 2308 C C . ARG A 1 301 ? -2.200 19.518 -3.789 1.00 81.00 301 ARG A C 1
ATOM 2310 O O . ARG A 1 301 ? -1.190 20.170 -3.531 1.00 81.00 301 ARG A O 1
ATOM 2317 N N . THR A 1 302 ? -2.783 19.476 -4.983 1.00 65.75 302 THR A N 1
ATOM 2318 C CA . THR A 1 302 ? -2.476 20.370 -6.115 1.00 65.75 302 THR A CA 1
ATOM 2319 C C . THR A 1 302 ? -3.140 21.723 -5.963 1.00 65.75 302 THR A C 1
ATOM 2321 O O . THR A 1 302 ? -4.313 21.730 -5.522 1.00 65.75 302 THR A O 1
#

InterPro domains:
  IPR017359 Phomoidride biosynthesis cluster protein F-like [PTHR15955] (141-242)

pLDDT: mean 81.39, std 17.34, range [32.56, 97.94]

Secondary structure (DSSP, 8-state):
-EEEEE-S-HHHHHHHHHHHHHHSPTTTEEE-GGG--SS-----S-EEEEEEETTEEEEEEEPPPTT-TT--EEEEEEE-TTB-HHHHHHHHHHHHHHHHSHHHHT-SSHHHHHHHHHHHHHHTTSS---BSS-------STT-HHHHHHHHHHHHHTT-EEEEE-SSS-EEEEES-HHHHHHHHHHHHHTT-TT--------------TTS-TTS--HHHHHHHHSGGGTT-TTTS---------------------------PPP---EEE--SHHHHHHHHHHHT--HHHHHHHHT---

Foldseek 3Di:
DKDKAWAPDLVLVVVLVVVCVVPDDVPQKAQDPPQPDDDDPDPRQKIWGFLDVVQTKIWIWGHFDPPDPPTTIIMIDIDRPFWDPVLVVVLVVVLVVLSPDPCLVPDSNNVNVNSVVSSVCVVLPVGDTHGPDDDDDDDLKCVGPVVVVVQQVLQQVLVKAWEWAIDPPTDIDIDADPVSVVVVVVVVVVVVNPPDDDQDDDDDDDDDDPPDDPPQDDSRLVVSCVQLSVPPDPLQPPPDPDDDDDDDDDDDDDDDDPDPPPDPGDRGHGYHYDHDPVVVLVSCVSSVPDPVSVCVVNVPDD